Protein AF-A0A9E2DVQ2-F1 (afdb_monomer)

Solvent-accessible surface area (backbone atoms only — not comparable to full-atom values): 18341 Å² total; per-residue (Å²): 134,87,77,65,56,58,69,63,41,25,52,78,64,67,59,40,73,62,47,43,55,9,51,51,50,32,57,78,71,63,47,78,91,71,43,55,50,66,50,52,40,54,45,51,67,72,55,57,70,86,49,70,68,60,44,54,56,48,48,56,52,48,54,52,49,52,50,50,53,54,51,51,54,50,49,52,44,56,60,41,24,42,51,74,77,44,92,76,78,81,52,75,92,49,33,56,60,42,47,67,56,64,98,57,59,30,49,42,32,48,32,49,73,70,42,57,40,43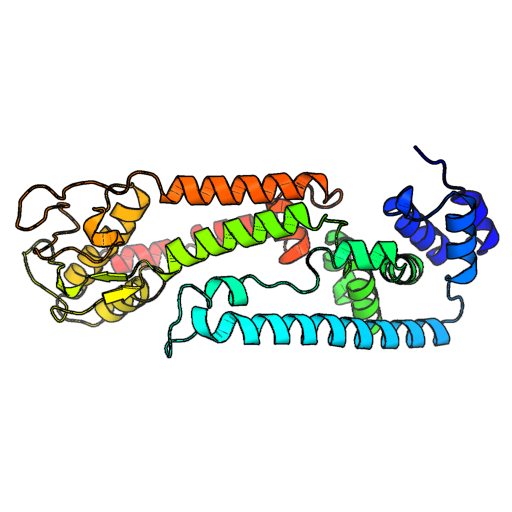,46,34,28,34,67,31,52,63,73,54,58,71,52,44,72,73,49,48,90,76,52,53,71,64,56,51,49,33,32,49,58,31,53,68,50,74,50,65,48,56,39,71,60,44,52,51,40,52,53,56,50,48,56,50,47,46,62,50,70,61,28,36,35,46,47,20,30,32,21,27,99,86,68,51,66,86,48,58,69,89,38,64,33,39,56,86,54,46,46,61,52,51,38,59,61,19,76,84,40,92,72,14,65,54,55,29,51,30,55,50,26,52,55,49,26,54,72,75,13,64,31,30,40,43,44,54,72,49,65,64,84,54,47,32,26,48,79,84,50,19,34,72,84,42,75,50,69,62,53,57,39,60,53,64,56,52,50,52,49,52,53,50,51,45,42,55,64,50,27,84,47,26,85,95,35,56,38,62,64,44,34,49,22,50,66,70,64,64,43,56,62,70,58,54,51,51,53,49,51,52,64,73,65,36,70,64,54,60,57,52,51,60,60,73,76,109

Radius of gyration: 27.2 Å; Cα contacts (8 Å, |Δi|>4): 362; chains: 1; bounding box: 67×36×73 Å

Secondary structure (DSSP, 8-state):
-----HHHHHHHTT--HHHHHHHHHHHHH--GGG--HHHHHHHHHHH---SHHHHHHHHHHHHHHHHHHHHHHHHHHHHHTHHHHSSS---HHHHHHHHT--S-TTHHHHHHHTTHHHHHHHHS----HHHHHHHGGG--HHHHHHHHHHHTT-----HHHHHHHHHHHHHHHHHHHS-EE-GGGBB-TTS-B-S-TT--EETTTHHHHHHHHGGGSTTHHHHHHHHHHHHHHHHHT-SBHHHHTT---S-EETTTTEETTB---SB-TTHHHHHHHHHHHHHHHHHTT-SSS-SHHHIIIIIII-S-HHHHHHHHHHHHH-THHHHHHHHHT-

pLDDT: mean 94.38, std 4.54, range [49.72, 98.62]

Mean predicted aligned error: 5.12 Å

Structure (mmCIF, N/CA/C/O backbone):
data_AF-A0A9E2DVQ2-F1
#
_entry.id   AF-A0A9E2DVQ2-F1
#
loop_
_atom_site.group_PDB
_atom_site.id
_atom_site.type_symbol
_atom_site.label_atom_id
_atom_site.label_alt_id
_atom_site.label_comp_id
_atom_site.label_asym_id
_atom_site.label_entity_id
_atom_site.label_seq_id
_atom_site.pdbx_PDB_ins_code
_atom_site.Cartn_x
_atom_site.Cartn_y
_atom_site.Cartn_z
_atom_site.occupancy
_atom_site.B_iso_or_equiv
_atom_site.auth_seq_id
_atom_site.auth_comp_id
_atom_site.auth_asym_id
_atom_site.auth_atom_id
_atom_site.pdbx_PDB_model_num
ATOM 1 N N . MET A 1 1 ? 16.776 19.947 -17.010 1.00 62.31 1 MET A N 1
ATOM 2 C CA . MET A 1 1 ? 16.248 18.820 -17.807 1.00 62.31 1 MET A CA 1
ATOM 3 C C . MET A 1 1 ? 17.368 18.303 -18.678 1.00 62.31 1 MET A C 1
ATOM 5 O O . MET A 1 1 ? 17.801 19.003 -19.585 1.00 62.31 1 MET A O 1
ATOM 9 N N . MET A 1 2 ? 17.872 17.121 -18.347 1.00 81.00 2 MET A N 1
ATOM 10 C CA . MET A 1 2 ? 18.828 16.398 -19.174 1.00 81.00 2 MET A CA 1
ATOM 11 C C . MET A 1 2 ? 18.129 15.905 -20.446 1.00 81.00 2 MET A C 1
ATOM 13 O O . MET A 1 2 ? 17.118 15.212 -20.367 1.00 81.00 2 MET A O 1
ATOM 17 N N . THR A 1 3 ? 18.659 16.257 -21.615 1.00 91.50 3 THR A N 1
ATOM 18 C CA . THR A 1 3 ? 18.157 15.741 -22.894 1.00 91.50 3 THR A CA 1
ATOM 19 C C . THR A 1 3 ? 18.792 14.379 -23.165 1.00 91.50 3 THR A C 1
ATOM 21 O O . THR A 1 3 ? 19.998 14.283 -23.412 1.00 91.50 3 THR A O 1
ATOM 24 N N . LEU A 1 4 ? 17.992 13.315 -23.096 1.00 96.81 4 LEU A N 1
ATOM 25 C CA . LEU A 1 4 ? 18.440 11.946 -23.362 1.00 96.81 4 LEU A CA 1
ATOM 26 C C . LEU A 1 4 ? 18.415 11.634 -24.873 1.00 96.81 4 LEU A C 1
ATOM 28 O O . LEU A 1 4 ? 17.476 12.044 -25.559 1.00 96.81 4 LEU A O 1
ATOM 32 N N . PRO A 1 5 ? 19.399 10.887 -25.411 1.00 97.31 5 PRO A N 1
ATOM 33 C CA . PRO A 1 5 ? 19.501 10.552 -26.833 1.00 97.31 5 PRO A CA 1
ATOM 34 C C . PRO A 1 5 ? 18.590 9.363 -27.191 1.00 97.31 5 PRO A C 1
ATOM 36 O O . PRO A 1 5 ? 19.055 8.326 -27.660 1.00 97.31 5 PRO A O 1
ATOM 39 N N . ILE A 1 6 ? 17.285 9.489 -26.927 1.00 97.94 6 ILE A N 1
ATOM 40 C CA . ILE A 1 6 ? 16.300 8.396 -27.033 1.00 97.94 6 ILE A CA 1
ATOM 41 C C . ILE A 1 6 ? 16.257 7.822 -28.457 1.00 97.94 6 ILE A C 1
ATOM 43 O O . ILE A 1 6 ? 16.530 6.638 -28.644 1.00 97.94 6 ILE A O 1
ATOM 47 N N . GLU A 1 7 ? 16.000 8.664 -29.460 1.00 97.69 7 GLU A N 1
ATOM 48 C CA . GLU A 1 7 ? 15.867 8.231 -30.862 1.00 97.69 7 GLU A CA 1
ATOM 49 C C . GLU A 1 7 ? 17.170 7.643 -31.425 1.00 97.69 7 GLU A C 1
ATOM 51 O O . GLU A 1 7 ? 17.160 6.636 -32.134 1.00 97.69 7 GLU A O 1
ATOM 56 N N . GLU A 1 8 ? 18.318 8.230 -31.072 1.00 97.50 8 GLU A N 1
ATOM 57 C CA . GLU A 1 8 ? 19.629 7.710 -31.478 1.00 97.50 8 GLU A CA 1
ATOM 58 C C . GLU A 1 8 ? 19.893 6.329 -30.859 1.00 97.50 8 GLU A C 1
ATOM 60 O O . GLU A 1 8 ? 20.344 5.410 -31.547 1.00 97.50 8 GLU A O 1
ATOM 65 N N . THR A 1 9 ? 19.543 6.159 -29.581 1.00 98.00 9 THR A N 1
ATOM 66 C CA . THR A 1 9 ? 19.689 4.889 -28.862 1.00 98.00 9 THR A CA 1
ATOM 67 C C . THR A 1 9 ? 18.798 3.804 -29.476 1.00 98.00 9 THR A C 1
ATOM 69 O O . THR A 1 9 ? 19.267 2.692 -29.721 1.00 98.00 9 THR A O 1
ATOM 72 N N . ILE A 1 10 ? 17.535 4.121 -29.786 1.00 98.06 10 ILE A N 1
ATOM 73 C CA . ILE A 1 10 ? 16.591 3.196 -30.440 1.00 98.06 10 ILE A CA 1
ATOM 74 C C . ILE A 1 10 ? 17.112 2.778 -31.820 1.00 98.06 10 ILE A C 1
ATOM 76 O O . ILE A 1 10 ? 17.097 1.589 -32.156 1.00 98.06 10 ILE A O 1
ATOM 80 N N . SER A 1 11 ? 17.637 3.733 -32.592 1.00 97.38 11 SER A N 1
ATOM 81 C CA . SER A 1 11 ? 18.247 3.473 -33.898 1.00 97.38 11 SER A CA 1
ATOM 82 C C . SER A 1 11 ? 19.419 2.490 -33.797 1.00 97.38 11 SER A C 1
ATOM 84 O O . SER A 1 11 ? 19.448 1.484 -34.510 1.00 97.38 11 SER A O 1
ATOM 86 N N . LYS A 1 12 ? 20.332 2.697 -32.836 1.00 96.88 12 LYS A N 1
ATOM 87 C CA . LYS A 1 12 ? 21.478 1.801 -32.575 1.00 96.88 12 LYS A CA 1
ATOM 88 C C . LYS A 1 12 ? 21.069 0.395 -32.125 1.00 96.88 12 LYS A C 1
ATOM 90 O O . LYS A 1 12 ? 21.806 -0.555 -32.377 1.00 96.88 12 LYS A O 1
ATOM 95 N N . LEU A 1 13 ? 19.899 0.248 -31.505 1.00 96.25 13 LEU A N 1
ATOM 96 C CA . LEU A 1 13 ? 19.314 -1.042 -31.118 1.00 96.25 13 LEU A CA 1
ATOM 97 C C . LEU A 1 13 ? 18.512 -1.724 -32.243 1.00 96.25 13 LEU A C 1
ATOM 99 O O . LEU A 1 13 ? 17.897 -2.767 -32.022 1.00 96.25 13 LEU A O 1
ATOM 103 N N . GLY A 1 14 ? 18.508 -1.159 -33.455 1.00 93.62 14 GLY A N 1
ATOM 104 C CA . GLY A 1 14 ? 17.833 -1.735 -34.619 1.00 93.62 14 GLY A CA 1
ATOM 105 C C . GLY A 1 14 ? 16.351 -1.374 -34.746 1.00 93.62 14 GLY A C 1
ATOM 106 O O . GLY A 1 14 ? 15.667 -1.956 -35.582 1.00 93.62 14 GLY A O 1
ATOM 107 N N . SER A 1 15 ? 15.849 -0.415 -33.955 1.00 92.50 15 SER A N 1
ATOM 108 C CA . SER A 1 15 ? 14.486 0.143 -34.063 1.00 92.50 15 SER A CA 1
ATOM 109 C C . SER A 1 15 ? 13.343 -0.880 -33.995 1.00 92.50 15 SER A C 1
ATOM 111 O O . SER A 1 15 ? 12.273 -0.668 -34.564 1.00 92.50 15 SER A O 1
ATOM 113 N N . CYS A 1 16 ? 13.537 -2.009 -33.306 1.00 93.19 16 CYS A N 1
ATOM 114 C CA . CYS A 1 16 ? 12.447 -2.960 -33.109 1.00 93.19 16 CYS A CA 1
ATOM 115 C C . CYS A 1 16 ? 11.439 -2.425 -32.067 1.00 93.19 16 CYS A C 1
ATOM 117 O O . CYS A 1 16 ? 11.821 -1.642 -31.184 1.00 93.19 16 CYS A O 1
ATOM 119 N N . PRO A 1 17 ? 10.160 -2.849 -32.112 1.00 95.00 17 PRO A N 1
ATOM 120 C CA . PRO A 1 17 ? 9.142 -2.359 -31.180 1.00 95.00 17 PRO A CA 1
ATOM 121 C C . PRO A 1 17 ? 9.523 -2.529 -29.703 1.00 95.00 17 PRO A C 1
ATOM 123 O O . PRO A 1 17 ? 9.300 -1.623 -28.906 1.00 95.00 17 PRO A O 1
ATOM 126 N N . ARG A 1 18 ? 10.174 -3.645 -29.342 1.00 94.44 18 ARG A N 1
ATOM 127 C CA . ARG A 1 18 ? 10.614 -3.915 -27.962 1.00 94.44 18 ARG A CA 1
ATOM 128 C C . ARG A 1 18 ? 11.738 -2.987 -27.504 1.00 94.44 18 ARG A C 1
ATOM 130 O O . ARG A 1 18 ? 11.697 -2.496 -26.382 1.00 94.44 18 ARG A O 1
ATOM 137 N N . ALA A 1 19 ? 12.723 -2.722 -28.364 1.00 95.88 19 ALA A N 1
ATOM 138 C CA . ALA A 1 19 ? 13.777 -1.757 -28.056 1.00 95.88 19 ALA A CA 1
ATOM 139 C C . ALA A 1 19 ? 13.189 -0.352 -27.882 1.00 95.88 19 ALA A C 1
ATOM 141 O O . ALA A 1 19 ? 13.530 0.346 -26.935 1.00 95.88 19 ALA A O 1
ATOM 142 N N . THR A 1 20 ? 12.254 0.025 -28.755 1.00 97.38 20 THR A N 1
ATOM 143 C CA . THR A 1 20 ? 11.562 1.320 -28.706 1.00 97.38 20 THR A CA 1
ATOM 144 C C . THR A 1 20 ? 10.855 1.509 -27.364 1.00 97.38 20 THR A C 1
ATOM 146 O O . THR A 1 20 ? 11.157 2.443 -26.623 1.00 97.38 20 THR A O 1
ATOM 149 N N . THR A 1 21 ? 9.958 0.589 -26.998 1.00 96.44 21 THR A N 1
ATOM 150 C CA . THR A 1 21 ? 9.197 0.696 -25.746 1.00 96.44 21 THR A CA 1
ATOM 151 C C . THR A 1 21 ? 10.093 0.581 -24.512 1.00 96.44 21 THR A C 1
ATOM 153 O O . THR A 1 21 ? 9.919 1.346 -23.564 1.00 96.44 21 THR A O 1
ATOM 156 N N . GLY A 1 22 ? 11.095 -0.303 -24.535 1.00 97.75 22 GLY A N 1
ATOM 157 C CA . GLY A 1 22 ? 12.070 -0.459 -23.456 1.00 97.75 22 GLY A CA 1
ATOM 158 C C . GLY A 1 22 ? 12.889 0.803 -23.193 1.00 97.75 22 GLY A C 1
ATOM 159 O O . GLY A 1 22 ? 12.978 1.247 -22.048 1.00 97.75 22 GLY A O 1
ATOM 160 N N . VAL A 1 23 ? 13.439 1.431 -24.238 1.00 98.56 23 VAL A N 1
ATOM 161 C CA . VAL A 1 23 ? 14.230 2.667 -24.101 1.00 98.56 23 VAL A CA 1
ATOM 162 C C . VAL A 1 23 ? 13.373 3.809 -23.554 1.00 98.56 23 VAL A C 1
ATOM 164 O O . VAL A 1 23 ? 13.833 4.527 -22.667 1.00 98.56 23 VAL A O 1
ATOM 167 N N . HIS A 1 24 ? 12.119 3.952 -23.998 1.00 97.75 24 HIS A N 1
ATOM 168 C CA . HIS A 1 24 ? 11.207 4.948 -23.425 1.00 97.75 24 HIS A CA 1
ATOM 169 C C . HIS A 1 24 ? 10.913 4.688 -21.941 1.00 97.75 24 HIS A C 1
ATOM 171 O O . HIS A 1 24 ? 10.944 5.625 -21.145 1.00 97.75 24 HIS A O 1
ATOM 177 N N . ARG A 1 25 ? 10.696 3.430 -21.530 1.00 96.50 25 ARG A N 1
ATOM 178 C CA . ARG A 1 25 ? 10.493 3.087 -20.110 1.00 96.50 25 ARG A CA 1
ATOM 179 C C . ARG A 1 25 ? 11.708 3.432 -19.251 1.00 96.50 25 ARG A C 1
ATOM 181 O O . ARG A 1 25 ? 11.537 3.958 -18.152 1.00 96.50 25 ARG A O 1
ATOM 188 N N . VAL A 1 26 ? 12.920 3.169 -19.745 1.00 97.94 26 VAL A N 1
ATOM 189 C CA . VAL A 1 26 ? 14.159 3.574 -19.060 1.00 97.94 26 VAL A CA 1
ATOM 190 C C . VAL A 1 26 ? 14.237 5.097 -18.977 1.00 97.94 26 VAL A C 1
ATOM 192 O O . VAL A 1 26 ? 14.440 5.625 -17.888 1.00 97.94 26 VAL A O 1
ATOM 195 N N . ALA A 1 27 ? 14.022 5.803 -20.091 1.00 97.00 27 ALA A N 1
ATOM 196 C CA . ALA A 1 27 ? 14.105 7.262 -20.150 1.00 97.00 27 ALA A CA 1
ATOM 197 C C . ALA A 1 27 ? 13.137 7.944 -19.175 1.00 97.00 27 ALA A C 1
ATOM 199 O O . ALA A 1 27 ? 13.532 8.877 -18.484 1.00 97.00 27 ALA A O 1
ATOM 200 N N . ASN A 1 28 ? 11.910 7.430 -19.055 1.00 94.00 28 ASN A N 1
ATOM 201 C CA . ASN A 1 28 ? 10.894 7.963 -18.144 1.00 94.00 28 ASN A CA 1
ATOM 202 C C . ASN A 1 28 ? 11.300 7.893 -16.663 1.00 94.00 28 ASN A C 1
ATOM 204 O O . ASN A 1 28 ? 10.768 8.646 -15.856 1.00 94.00 28 ASN A O 1
ATOM 208 N N . ARG A 1 29 ? 12.209 6.986 -16.281 1.00 94.00 29 ARG A N 1
ATOM 209 C CA . ARG A 1 29 ? 12.638 6.794 -14.882 1.00 94.00 29 ARG A CA 1
ATOM 210 C C . ARG A 1 29 ? 14.086 7.213 -14.618 1.00 94.00 29 ARG A C 1
ATOM 212 O O . ARG A 1 29 ? 14.547 7.113 -13.479 1.00 94.00 29 ARG A O 1
ATOM 219 N N . TRP A 1 30 ? 14.799 7.660 -15.650 1.00 96.50 30 TRP A N 1
ATOM 220 C CA . TRP A 1 30 ? 16.208 8.024 -15.569 1.00 96.50 30 TRP A CA 1
ATOM 221 C C . TRP A 1 30 ? 16.380 9.426 -14.981 1.00 96.50 30 TRP A C 1
ATOM 223 O O . TRP A 1 30 ? 15.842 10.402 -15.500 1.00 96.50 30 TRP A O 1
ATOM 233 N N . GLN A 1 31 ? 17.151 9.534 -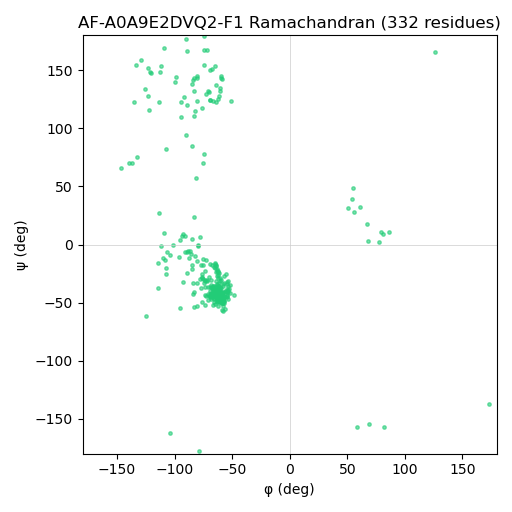13.903 1.00 94.69 31 GLN A N 1
ATOM 234 C CA . GLN A 1 31 ? 17.454 10.795 -13.227 1.00 94.69 31 GLN A CA 1
ATOM 235 C C . GLN A 1 31 ? 18.916 11.201 -13.443 1.00 94.69 31 GLN A C 1
ATOM 237 O O . GLN A 1 31 ? 19.741 10.420 -13.904 1.00 94.69 31 GLN A O 1
ATOM 242 N N . GLU A 1 32 ? 19.284 12.427 -13.075 1.00 93.69 32 GLU A N 1
ATOM 243 C CA . GLU A 1 32 ? 20.679 12.890 -13.175 1.00 93.69 32 GLU A CA 1
ATOM 244 C C . GLU A 1 32 ? 21.641 12.041 -12.321 1.00 93.69 32 GLU A C 1
ATOM 246 O O . GLU A 1 32 ? 22.785 11.811 -12.712 1.00 93.69 32 GLU A O 1
ATOM 251 N N . SER A 1 33 ? 21.158 11.497 -11.197 1.00 93.44 33 SER A N 1
ATOM 252 C CA . SER A 1 33 ? 21.902 10.572 -10.329 1.00 93.44 33 SER A CA 1
ATOM 253 C C . SER A 1 33 ? 22.236 9.236 -11.003 1.00 93.44 33 SER A C 1
ATOM 255 O O . SER A 1 33 ? 23.126 8.521 -10.544 1.00 93.44 33 SER A O 1
ATOM 257 N N . ASP A 1 34 ? 21.558 8.902 -12.103 1.00 96.62 34 ASP A N 1
ATOM 258 C CA . ASP A 1 34 ? 21.765 7.659 -12.832 1.00 96.62 34 ASP A CA 1
ATOM 259 C C . ASP A 1 34 ? 22.906 7.720 -13.845 1.00 96.62 34 ASP A C 1
ATOM 261 O O . ASP A 1 34 ? 23.400 6.666 -14.261 1.00 96.62 34 ASP A O 1
ATOM 265 N N . GLY A 1 35 ? 23.329 8.924 -14.218 1.00 96.69 35 GLY A N 1
ATOM 266 C CA . GLY A 1 35 ? 24.357 9.178 -15.215 1.00 96.69 35 GLY A CA 1
ATOM 267 C C . GLY A 1 35 ? 23.878 10.122 -16.312 1.00 96.69 35 GLY A C 1
ATOM 268 O O . GLY A 1 35 ? 22.686 10.382 -16.468 1.00 96.69 35 GLY A O 1
ATOM 269 N N . ASP A 1 36 ? 24.835 10.626 -17.084 1.00 97.12 36 ASP A N 1
ATOM 270 C CA . ASP A 1 36 ? 24.577 11.542 -18.191 1.00 97.12 36 ASP A CA 1
ATOM 271 C C . ASP A 1 36 ? 23.963 10.846 -19.426 1.00 97.12 36 ASP A C 1
ATOM 273 O O . ASP A 1 36 ? 23.774 9.627 -19.479 1.00 97.12 36 ASP A O 1
ATOM 277 N N . SER A 1 37 ? 23.691 11.632 -20.470 1.00 97.12 37 SER A N 1
ATOM 278 C CA . SER A 1 37 ? 23.178 11.164 -21.763 1.00 97.12 37 SER A CA 1
ATOM 279 C C . SER A 1 37 ? 24.005 10.025 -22.381 1.00 97.12 37 SER A C 1
ATOM 281 O O . SER A 1 37 ? 23.446 9.127 -23.013 1.00 97.12 37 SER A O 1
ATOM 283 N N . LYS A 1 38 ? 25.332 10.022 -22.188 1.00 97.25 38 LYS A N 1
ATOM 284 C CA . LYS A 1 38 ? 26.225 8.982 -22.718 1.00 97.25 38 LYS A CA 1
ATOM 285 C C . LYS A 1 38 ? 26.142 7.703 -21.886 1.00 97.25 38 LYS A C 1
ATOM 287 O O . LYS A 1 38 ? 26.206 6.607 -22.450 1.00 97.25 38 LYS A O 1
ATOM 292 N N . ALA A 1 39 ? 26.002 7.829 -20.568 1.00 98.19 39 ALA A N 1
ATOM 293 C CA . ALA A 1 39 ? 25.769 6.711 -19.666 1.00 98.19 39 ALA A CA 1
ATOM 294 C C . ALA A 1 39 ? 24.426 6.030 -19.961 1.00 98.19 39 ALA A C 1
ATOM 296 O O . ALA A 1 39 ? 24.396 4.804 -20.059 1.00 98.19 39 ALA A O 1
ATOM 297 N N . PHE A 1 40 ? 23.361 6.809 -20.189 1.00 98.62 40 PHE A N 1
ATOM 298 C CA . PHE A 1 40 ? 22.050 6.305 -20.609 1.00 98.62 40 PHE A CA 1
ATOM 299 C C . PHE A 1 40 ? 22.141 5.469 -21.894 1.00 98.62 40 PHE A C 1
ATOM 301 O O . PHE A 1 40 ? 21.757 4.299 -21.903 1.00 98.62 40 PHE A O 1
ATOM 308 N N . GLU A 1 41 ? 22.707 6.032 -22.968 1.00 98.50 41 GLU A N 1
ATOM 309 C CA . GLU A 1 41 ? 22.839 5.321 -24.247 1.00 98.50 41 GLU A CA 1
ATOM 310 C C . GLU A 1 41 ? 23.676 4.045 -24.087 1.00 98.50 41 GLU A C 1
ATOM 312 O O . GLU A 1 41 ? 23.275 2.957 -24.508 1.00 98.50 41 GLU A O 1
ATOM 317 N N . SER A 1 42 ? 24.834 4.169 -23.432 1.00 98.44 42 SER A N 1
ATOM 318 C CA . SER A 1 42 ? 25.744 3.044 -23.205 1.00 98.44 42 SER A CA 1
ATOM 319 C C . SER A 1 42 ? 25.080 1.928 -22.403 1.00 98.44 42 SER A C 1
ATOM 321 O O . SER A 1 42 ? 25.344 0.754 -22.660 1.00 98.44 42 SER A O 1
ATOM 323 N N . PHE A 1 43 ? 24.244 2.281 -21.426 1.00 98.62 43 PHE A N 1
ATOM 324 C CA . PHE A 1 43 ? 23.496 1.323 -20.627 1.00 98.62 43 PHE A CA 1
ATOM 325 C C . PHE A 1 43 ? 22.489 0.559 -21.489 1.00 98.62 43 PHE A C 1
ATOM 327 O O . PHE A 1 43 ? 22.514 -0.673 -21.485 1.00 98.62 43 PHE A O 1
ATOM 334 N N . CYS A 1 44 ? 21.660 1.268 -22.260 1.00 98.62 44 CYS A N 1
ATOM 335 C CA . CYS A 1 44 ? 20.642 0.663 -23.117 1.00 98.62 44 CYS A CA 1
ATOM 336 C C . CYS A 1 44 ? 21.259 -0.281 -24.157 1.00 98.62 44 CYS A C 1
ATOM 338 O O . CYS A 1 44 ? 20.813 -1.417 -24.293 1.00 98.62 44 CYS A O 1
ATOM 340 N N . ILE A 1 45 ? 22.336 0.140 -24.829 1.00 98.31 45 ILE A N 1
ATOM 341 C CA . ILE A 1 45 ? 23.024 -0.688 -25.834 1.00 98.31 45 ILE A CA 1
ATOM 342 C C . ILE A 1 45 ? 23.606 -1.963 -25.216 1.00 98.31 45 ILE A C 1
ATOM 344 O O . ILE A 1 45 ? 23.511 -3.034 -25.808 1.00 98.31 45 ILE A O 1
ATOM 348 N N . LYS A 1 46 ? 24.213 -1.866 -24.028 1.00 98.00 46 LYS A N 1
ATOM 349 C CA . LYS A 1 46 ? 24.842 -3.020 -23.366 1.00 98.00 46 LYS A CA 1
ATOM 350 C C . LYS A 1 46 ? 23.841 -3.976 -22.726 1.00 98.00 46 LYS A C 1
ATOM 352 O O . LYS A 1 46 ? 24.154 -5.152 -22.582 1.00 98.00 46 LYS A O 1
ATOM 357 N N . SER A 1 47 ? 22.691 -3.462 -22.298 1.00 98.19 47 SER A N 1
ATOM 358 C CA . SER A 1 47 ? 21.753 -4.198 -21.443 1.00 98.19 47 SER A CA 1
ATOM 359 C C . SER A 1 47 ? 20.529 -4.722 -22.189 1.00 98.19 47 SER A C 1
ATOM 361 O O . SER A 1 47 ? 19.751 -5.477 -21.607 1.00 98.19 47 SER A O 1
ATOM 363 N N . PHE A 1 48 ? 20.328 -4.332 -23.451 1.00 98.25 48 PHE A N 1
ATOM 364 C CA . PHE A 1 48 ? 19.238 -4.853 -24.268 1.00 98.25 48 PHE A CA 1
ATOM 365 C C . PHE A 1 48 ? 19.558 -6.273 -24.749 1.00 98.25 48 PHE A C 1
ATOM 367 O O . PHE A 1 48 ? 20.509 -6.502 -25.496 1.00 98.25 48 PHE A O 1
ATOM 374 N N . VAL A 1 49 ? 18.743 -7.235 -24.329 1.00 97.25 49 VAL A N 1
ATOM 375 C CA . VAL A 1 49 ? 18.880 -8.650 -24.674 1.00 97.25 49 VAL A CA 1
ATOM 376 C C . VAL A 1 49 ? 18.108 -8.926 -25.953 1.00 97.25 49 VAL A C 1
ATOM 378 O O . VAL A 1 49 ? 16.899 -8.726 -25.979 1.00 97.25 49 VAL A O 1
ATOM 381 N N . THR A 1 50 ? 18.766 -9.394 -27.014 1.00 93.88 50 THR A N 1
ATOM 382 C CA . THR A 1 50 ? 18.142 -9.578 -28.338 1.00 93.88 50 THR A CA 1
ATOM 383 C C . THR A 1 50 ? 17.568 -10.974 -28.574 1.00 93.88 50 THR A C 1
ATOM 385 O O . THR A 1 50 ? 16.568 -11.077 -29.281 1.00 93.88 50 THR A O 1
ATOM 388 N N . SER A 1 51 ? 18.162 -12.024 -27.997 1.00 95.19 51 SER A N 1
ATOM 389 C CA . SER A 1 51 ? 17.725 -13.412 -28.192 1.00 95.19 51 SER A CA 1
ATOM 390 C C . SER A 1 51 ? 16.566 -13.777 -27.254 1.00 95.19 51 SER A C 1
ATOM 392 O O . SER A 1 51 ? 16.523 -13.342 -26.101 1.00 95.19 51 SER A O 1
ATOM 394 N N . ASP A 1 52 ? 15.621 -14.587 -27.738 1.00 93.25 52 ASP A N 1
ATOM 395 C CA . ASP A 1 52 ? 14.517 -15.091 -26.908 1.00 93.25 52 ASP A CA 1
ATOM 396 C C . ASP A 1 52 ? 15.029 -16.027 -25.800 1.00 93.25 52 ASP A C 1
ATOM 398 O O . ASP A 1 52 ? 14.537 -15.983 -24.675 1.00 93.25 52 ASP A O 1
ATOM 402 N N . GLU A 1 53 ? 16.072 -16.814 -26.089 1.00 96.88 53 GLU A N 1
ATOM 403 C CA . GLU A 1 53 ? 16.716 -17.706 -25.117 1.00 96.88 53 GLU A CA 1
ATOM 404 C C . GLU A 1 53 ? 17.336 -16.924 -23.950 1.00 96.88 53 GLU A C 1
ATOM 406 O O . GLU A 1 53 ? 17.078 -17.234 -22.786 1.00 96.88 53 GLU A O 1
ATOM 411 N N . ASP A 1 54 ? 18.112 -15.871 -24.227 1.00 97.56 54 ASP A N 1
ATOM 412 C CA . ASP A 1 54 ? 18.692 -15.055 -23.159 1.00 97.56 54 ASP A CA 1
ATOM 413 C C . ASP A 1 54 ? 17.631 -14.237 -22.428 1.00 97.56 54 ASP A C 1
ATOM 415 O O . ASP A 1 54 ? 17.803 -13.963 -21.240 1.00 97.56 54 ASP A O 1
ATOM 419 N N . ARG A 1 55 ? 16.521 -13.872 -23.086 1.00 95.94 55 ARG A N 1
ATOM 420 C CA . ARG A 1 55 ? 15.407 -13.192 -22.414 1.00 95.94 55 ARG A CA 1
ATOM 421 C C . ARG A 1 55 ? 14.726 -14.113 -21.402 1.00 95.94 55 ARG A C 1
ATOM 423 O O . ARG A 1 55 ? 14.519 -13.688 -20.269 1.00 95.94 55 ARG A O 1
ATOM 430 N N . ALA A 1 56 ? 14.476 -15.374 -21.753 1.00 96.75 56 ALA A N 1
ATOM 431 C CA . ALA A 1 56 ? 13.959 -16.366 -20.808 1.00 96.75 56 ALA A CA 1
ATOM 432 C C . ALA A 1 56 ? 14.934 -16.596 -19.636 1.00 96.75 56 ALA A C 1
ATOM 434 O O . ALA A 1 56 ? 14.537 -16.604 -18.473 1.00 96.75 56 ALA A O 1
ATOM 435 N N . ARG A 1 57 ? 16.243 -16.682 -19.916 1.00 97.94 57 ARG A N 1
ATOM 436 C CA . ARG A 1 57 ? 17.290 -16.777 -18.878 1.00 97.94 57 ARG A CA 1
ATOM 437 C C . ARG A 1 57 ? 17.374 -15.526 -17.998 1.00 97.94 57 ARG A C 1
ATOM 439 O O . ARG A 1 57 ? 17.786 -15.623 -16.839 1.00 97.94 57 ARG A O 1
ATOM 446 N N . LEU A 1 58 ? 17.074 -14.350 -18.545 1.00 98.19 58 LEU A N 1
ATOM 447 C CA . LEU A 1 58 ? 17.000 -13.104 -17.788 1.00 98.19 58 LEU A CA 1
ATOM 448 C C . LEU A 1 58 ? 15.784 -13.127 -16.860 1.00 98.19 58 LEU A C 1
ATOM 450 O O . LEU A 1 58 ? 15.929 -12.781 -15.692 1.00 98.19 58 LEU A O 1
ATOM 454 N N . LEU A 1 59 ? 14.626 -13.567 -17.356 1.00 98.00 59 LEU A N 1
ATOM 455 C CA . LEU A 1 59 ? 13.391 -13.663 -16.578 1.00 98.00 59 LEU A CA 1
ATOM 456 C C . LEU A 1 59 ? 13.570 -14.572 -15.356 1.00 98.00 59 LEU A C 1
ATOM 458 O O . LEU A 1 59 ? 13.355 -14.113 -14.239 1.00 98.00 59 LEU A O 1
ATOM 462 N N . ASP A 1 60 ? 14.120 -15.773 -15.549 1.00 97.94 60 ASP A N 1
ATOM 463 C CA . ASP A 1 60 ? 14.431 -16.729 -14.471 1.00 97.94 60 ASP A CA 1
ATOM 464 C C . ASP A 1 60 ? 15.326 -16.126 -13.365 1.00 97.94 60 ASP A C 1
ATOM 466 O O . ASP A 1 60 ? 15.094 -16.312 -12.164 1.00 97.94 60 ASP A O 1
ATOM 470 N N . ARG A 1 61 ? 16.324 -15.313 -13.750 1.00 98.12 61 ARG A N 1
ATOM 471 C CA . ARG A 1 61 ? 17.176 -14.586 -12.790 1.00 98.12 61 ARG A CA 1
ATOM 472 C C . ARG A 1 61 ? 16.387 -13.562 -11.987 1.00 98.12 61 ARG A C 1
ATOM 474 O O . ARG A 1 61 ? 16.643 -13.421 -10.794 1.00 98.12 61 ARG A O 1
ATOM 481 N N . TYR A 1 62 ? 15.474 -12.835 -12.627 1.00 98.31 62 TYR A N 1
ATOM 482 C CA . TYR A 1 62 ? 14.647 -11.842 -11.947 1.00 98.31 62 TYR A CA 1
ATOM 483 C C . TYR A 1 62 ? 13.619 -12.485 -11.028 1.00 98.31 62 TYR A C 1
ATOM 485 O O . TYR A 1 62 ? 13.474 -12.020 -9.902 1.00 98.31 62 TYR A O 1
ATOM 493 N N . GLU A 1 63 ? 12.957 -13.557 -11.456 1.00 97.25 63 GLU A N 1
ATOM 494 C CA . GLU A 1 63 ? 12.028 -14.302 -10.604 1.00 97.25 63 GLU A CA 1
ATOM 495 C C . GLU A 1 63 ? 12.736 -14.807 -9.343 1.00 97.25 63 GLU A C 1
ATOM 497 O O . GLU A 1 63 ? 12.290 -14.537 -8.226 1.00 97.25 63 GLU A O 1
ATOM 502 N N . SER A 1 64 ? 13.901 -15.438 -9.515 1.00 97.56 64 SER A N 1
ATOM 503 C CA . SER A 1 64 ? 14.718 -15.919 -8.398 1.00 97.56 64 SER A CA 1
ATOM 504 C C . SER A 1 64 ? 15.175 -14.776 -7.484 1.00 97.56 64 SER A C 1
ATOM 506 O O . SER A 1 64 ? 14.993 -14.838 -6.269 1.00 97.56 64 SER A O 1
ATOM 508 N N . ALA A 1 65 ? 15.740 -13.704 -8.050 1.00 97.12 65 ALA A N 1
ATOM 509 C CA . ALA A 1 65 ? 16.266 -12.588 -7.269 1.00 97.12 65 ALA A CA 1
ATOM 510 C C . ALA A 1 65 ? 15.163 -11.834 -6.514 1.00 97.12 65 ALA A C 1
ATOM 512 O O . ALA A 1 65 ? 15.327 -11.547 -5.329 1.00 97.12 65 ALA A O 1
ATOM 513 N N . MET A 1 66 ? 14.041 -11.524 -7.169 1.00 96.19 66 MET A N 1
ATOM 514 C CA . MET A 1 66 ? 12.929 -10.810 -6.534 1.00 96.19 66 MET A CA 1
ATOM 515 C C . MET A 1 66 ? 12.256 -11.677 -5.467 1.00 96.19 66 MET A C 1
ATOM 517 O O . MET A 1 66 ? 11.931 -11.168 -4.394 1.00 96.19 66 MET A O 1
ATOM 521 N N . GLY A 1 67 ? 12.130 -12.986 -5.713 1.00 96.56 67 GLY A N 1
ATOM 522 C CA . GLY A 1 67 ? 11.663 -13.948 -4.718 1.00 96.56 67 GLY A CA 1
ATOM 523 C C . GLY A 1 67 ? 12.551 -13.975 -3.471 1.00 96.56 67 GLY A C 1
ATOM 524 O O . GLY A 1 67 ? 12.044 -13.866 -2.355 1.00 96.56 67 GLY A O 1
ATOM 525 N N . SER A 1 68 ? 13.876 -14.050 -3.640 1.00 97.62 68 SER A N 1
ATOM 526 C CA . SER A 1 68 ? 14.821 -14.039 -2.516 1.00 97.62 68 SER A CA 1
ATOM 527 C C . SER A 1 68 ? 14.833 -12.710 -1.761 1.00 97.62 68 SER A C 1
ATOM 529 O O . SER A 1 68 ? 14.767 -12.714 -0.534 1.00 97.62 68 SER A O 1
ATOM 531 N N . ILE A 1 69 ? 14.899 -11.573 -2.463 1.00 96.38 69 ILE A N 1
ATOM 532 C CA . ILE A 1 69 ? 14.939 -10.252 -1.820 1.00 96.38 69 ILE A CA 1
ATOM 533 C C . ILE A 1 69 ? 13.654 -10.019 -1.021 1.00 96.38 69 ILE A C 1
ATOM 535 O O . ILE A 1 69 ? 13.722 -9.738 0.174 1.00 96.38 69 ILE A O 1
ATOM 539 N N . GLY A 1 70 ? 12.487 -10.192 -1.649 1.00 95.31 70 GLY A N 1
ATOM 540 C CA . GLY A 1 70 ? 11.203 -9.992 -0.978 1.00 95.31 70 GLY A CA 1
ATOM 541 C C . GLY A 1 70 ? 10.991 -10.967 0.182 1.00 95.31 70 GLY A C 1
ATOM 542 O O . GLY A 1 70 ? 10.602 -10.553 1.274 1.00 95.31 70 GLY A O 1
ATOM 543 N N . GLY A 1 71 ? 11.306 -12.249 -0.025 1.00 97.31 71 GLY A N 1
ATOM 544 C CA . GLY A 1 71 ? 11.154 -13.289 0.992 1.00 97.31 71 GLY A CA 1
ATOM 545 C C . GLY A 1 71 ? 12.010 -13.046 2.236 1.00 97.31 71 GLY A C 1
ATOM 546 O O . GLY A 1 71 ? 11.496 -13.119 3.352 1.00 97.31 71 GLY A O 1
ATOM 547 N N . HIS A 1 72 ? 13.291 -12.704 2.066 1.00 98.00 72 HIS A N 1
ATOM 548 C CA . HIS A 1 72 ? 14.190 -12.472 3.199 1.00 98.00 72 HIS A CA 1
ATOM 549 C C . HIS A 1 72 ? 13.913 -11.155 3.926 1.00 98.00 72 HIS A C 1
ATOM 551 O O . HIS A 1 72 ? 13.977 -11.120 5.153 1.00 98.00 72 HIS A O 1
ATOM 557 N N . LEU A 1 73 ? 13.549 -10.085 3.213 1.00 96.56 73 LEU A N 1
ATOM 558 C CA . LEU A 1 73 ? 13.134 -8.839 3.866 1.00 96.56 73 LEU A CA 1
ATOM 559 C C . LEU A 1 73 ? 11.860 -9.045 4.696 1.00 96.56 73 LEU A C 1
ATOM 561 O O . LEU A 1 73 ? 11.790 -8.598 5.842 1.00 96.56 73 LEU A O 1
ATOM 565 N N . TYR A 1 74 ? 10.888 -9.797 4.167 1.00 95.94 74 TYR A N 1
ATOM 566 C CA . TYR A 1 74 ? 9.695 -10.181 4.920 1.00 95.94 74 TYR A CA 1
ATOM 567 C C . TYR A 1 74 ? 10.036 -11.035 6.150 1.00 95.94 74 TYR A C 1
ATOM 569 O O . TYR A 1 74 ? 9.485 -10.823 7.231 1.00 95.94 74 TYR A O 1
ATOM 577 N N . GLU A 1 75 ? 10.950 -11.997 6.007 1.00 97.50 75 GLU A N 1
ATOM 578 C CA . GLU A 1 75 ? 11.410 -12.843 7.107 1.00 97.50 75 GLU A CA 1
ATOM 579 C C . GLU A 1 75 ? 12.039 -12.026 8.243 1.00 97.50 75 GLU A C 1
ATOM 581 O O . GLU A 1 75 ? 11.672 -12.238 9.402 1.00 97.50 75 GLU A O 1
ATOM 586 N N . ILE A 1 76 ? 12.926 -11.080 7.913 1.00 97.06 76 ILE A N 1
ATOM 587 C CA . ILE A 1 76 ? 13.553 -10.165 8.877 1.00 97.06 76 ILE A CA 1
ATOM 588 C C . ILE A 1 76 ? 12.474 -9.375 9.623 1.00 97.06 76 ILE A C 1
ATOM 590 O O . ILE A 1 76 ? 12.427 -9.425 10.852 1.00 97.06 76 ILE A O 1
ATOM 594 N N . GLY A 1 77 ? 11.563 -8.717 8.896 1.00 95.00 77 GLY A N 1
ATOM 595 C CA . GLY A 1 77 ? 10.498 -7.916 9.506 1.00 95.00 77 GLY A CA 1
ATOM 596 C C . GLY A 1 77 ? 9.590 -8.742 10.421 1.00 95.00 77 GLY A C 1
ATOM 597 O O . GLY A 1 77 ? 9.342 -8.371 11.565 1.00 95.00 77 GLY A O 1
ATOM 598 N N . ARG A 1 78 ? 9.149 -9.921 9.967 1.00 95.44 78 ARG A N 1
ATOM 599 C CA . ARG A 1 78 ? 8.330 -10.840 10.774 1.00 95.44 78 ARG A CA 1
ATOM 600 C C . ARG A 1 78 ? 9.051 -11.305 12.041 1.00 95.44 78 ARG A C 1
ATOM 602 O O . ARG A 1 78 ? 8.402 -11.501 13.065 1.00 95.44 78 ARG A O 1
ATOM 609 N N . HIS A 1 79 ? 10.361 -11.543 11.976 1.00 95.81 79 HIS A N 1
ATOM 610 C CA . HIS A 1 79 ? 11.132 -11.958 13.146 1.00 95.81 79 HIS A CA 1
ATOM 611 C C . HIS A 1 79 ? 11.234 -10.834 14.179 1.00 95.81 79 HIS A C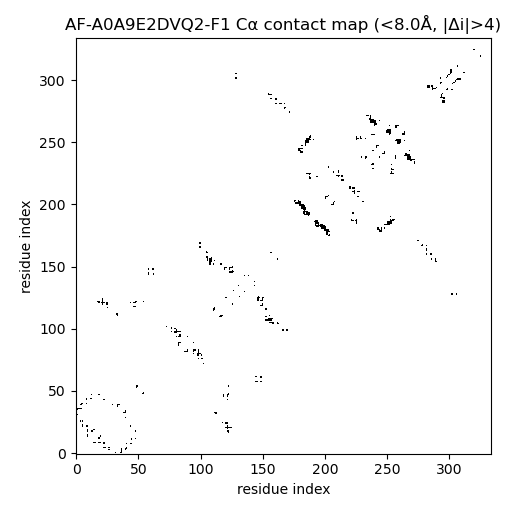 1
ATOM 613 O O . HIS A 1 79 ? 11.013 -11.076 15.362 1.00 95.81 79 HIS A O 1
ATOM 619 N N . LEU A 1 80 ? 11.529 -9.615 13.727 1.00 95.12 80 LEU A N 1
ATOM 620 C CA . LEU A 1 80 ? 11.742 -8.463 14.601 1.00 95.12 80 LEU A CA 1
ATOM 621 C C . LEU A 1 80 ? 10.448 -7.943 15.239 1.00 95.12 80 LEU A C 1
ATOM 623 O O . LEU A 1 80 ? 10.477 -7.509 16.384 1.00 95.12 80 LEU A O 1
ATOM 627 N N . ARG A 1 81 ? 9.301 -8.078 14.562 1.00 92.00 81 ARG A N 1
ATOM 628 C CA . ARG A 1 81 ? 7.980 -7.738 15.125 1.00 92.00 81 ARG A CA 1
ATOM 629 C C . ARG A 1 81 ? 7.387 -8.798 16.049 1.00 92.00 81 ARG A C 1
ATOM 631 O O . ARG A 1 81 ? 6.294 -8.620 16.570 1.00 92.00 81 ARG A O 1
ATOM 638 N N . LYS A 1 82 ? 8.067 -9.926 16.268 1.00 92.94 82 LYS A N 1
ATOM 639 C CA . LYS A 1 82 ? 7.505 -11.046 17.039 1.00 92.94 82 LYS A CA 1
ATOM 640 C C . LYS A 1 82 ? 6.995 -10.619 18.423 1.00 92.94 82 LYS A C 1
ATOM 642 O O . LYS A 1 82 ? 5.977 -11.147 18.857 1.00 92.94 82 LYS A O 1
ATOM 647 N N . TRP A 1 83 ? 7.703 -9.719 19.102 1.00 91.75 83 TRP A N 1
ATOM 648 C CA . TRP A 1 83 ? 7.372 -9.285 20.464 1.00 91.75 83 TRP A CA 1
ATOM 649 C C . TRP A 1 83 ? 6.222 -8.275 20.517 1.00 91.75 83 TRP A C 1
ATOM 651 O O . TRP A 1 83 ? 5.443 -8.310 21.460 1.00 91.75 83 TRP A O 1
ATOM 661 N N . THR A 1 84 ? 6.040 -7.458 19.476 1.00 86.94 84 THR A N 1
ATOM 662 C CA . THR A 1 84 ? 4.876 -6.561 19.368 1.00 86.94 84 THR A CA 1
ATOM 663 C C . THR A 1 84 ? 3.633 -7.294 18.856 1.00 86.94 84 THR A C 1
ATOM 665 O O . THR A 1 84 ? 2.513 -6.986 19.257 1.00 86.94 84 THR A O 1
ATOM 668 N N . ASP A 1 85 ? 3.813 -8.297 17.989 1.00 87.12 85 ASP A N 1
ATOM 669 C CA . ASP A 1 85 ? 2.711 -8.990 17.310 1.00 87.12 85 ASP A CA 1
ATOM 670 C C . ASP A 1 85 ? 2.165 -10.197 18.104 1.00 87.12 85 ASP A C 1
ATOM 672 O O . ASP A 1 85 ? 1.019 -10.609 17.896 1.00 87.12 85 ASP A O 1
ATOM 676 N N . LEU A 1 86 ? 2.960 -10.805 18.997 1.00 86.62 86 LEU A N 1
ATOM 677 C CA . LEU A 1 86 ? 2.567 -11.986 19.777 1.00 86.62 86 LEU A CA 1
ATOM 678 C C . LEU A 1 86 ? 2.442 -11.680 21.270 1.00 86.62 86 LEU A C 1
ATOM 680 O O . LEU A 1 86 ? 3.212 -10.923 21.841 1.00 86.62 86 LEU A O 1
ATOM 684 N N . ARG A 1 87 ? 1.525 -12.382 21.944 1.00 78.94 87 ARG A N 1
ATOM 685 C CA . ARG A 1 87 ? 1.471 -12.396 23.412 1.00 78.94 87 ARG A CA 1
ATOM 686 C C . ARG A 1 87 ? 2.626 -13.217 23.976 1.00 78.94 87 ARG A C 1
ATOM 688 O O . ARG A 1 87 ? 2.798 -14.376 23.590 1.00 78.94 87 ARG A O 1
ATOM 695 N N . GLY A 1 88 ? 3.368 -12.655 24.924 1.00 85.88 88 GLY A N 1
ATOM 696 C CA . GLY A 1 88 ? 4.492 -13.344 25.543 1.00 85.88 88 GLY A CA 1
ATOM 697 C C . GLY A 1 88 ? 5.302 -12.449 26.471 1.00 85.88 88 GLY A C 1
ATOM 698 O O . GLY A 1 88 ? 4.738 -11.724 27.281 1.00 85.88 88 GLY A O 1
ATOM 699 N N . ASP A 1 89 ? 6.621 -12.583 26.369 1.00 87.62 89 ASP A N 1
ATOM 700 C CA . ASP A 1 89 ? 7.590 -11.721 27.043 1.00 87.62 89 ASP A CA 1
ATOM 701 C C . ASP A 1 89 ? 7.558 -10.323 26.413 1.00 87.62 89 ASP A C 1
ATOM 703 O O . ASP A 1 89 ? 7.590 -10.222 25.186 1.00 87.62 89 ASP A O 1
ATOM 707 N N . GLU A 1 90 ? 7.473 -9.285 27.245 1.00 86.31 90 GLU A N 1
ATOM 708 C CA . GLU A 1 90 ? 7.313 -7.889 26.823 1.00 86.31 90 GLU A CA 1
ATOM 709 C C . GLU A 1 90 ? 8.463 -7.045 27.390 1.00 86.31 90 GLU A C 1
ATOM 711 O O . GLU A 1 90 ? 8.716 -7.022 28.600 1.00 86.31 90 GLU A O 1
ATOM 716 N N . MET A 1 91 ? 9.136 -6.305 26.512 1.00 93.44 91 MET A N 1
ATOM 717 C CA . MET A 1 91 ? 10.145 -5.304 26.837 1.00 93.44 91 MET A CA 1
ATOM 718 C C . MET A 1 91 ? 9.861 -4.016 26.044 1.00 93.44 91 MET A C 1
ATOM 720 O O . MET A 1 91 ? 10.591 -3.693 25.102 1.00 93.44 91 MET A O 1
ATOM 724 N N . PRO A 1 92 ? 8.845 -3.219 26.440 1.00 83.06 92 PRO A N 1
ATOM 725 C CA . PRO A 1 92 ? 8.313 -2.138 25.602 1.00 83.06 92 PRO A CA 1
ATOM 726 C C . PRO A 1 92 ? 9.351 -1.116 25.115 1.00 83.06 92 PRO A C 1
ATOM 728 O O . PRO A 1 92 ? 9.240 -0.602 24.010 1.00 83.06 92 PRO A O 1
ATOM 731 N N . GLN A 1 93 ? 10.406 -0.839 25.897 1.00 83.94 93 GLN A N 1
ATOM 732 C CA . GLN A 1 93 ? 11.453 0.107 25.477 1.00 83.94 93 GLN A CA 1
ATOM 733 C C . GLN A 1 93 ? 12.323 -0.395 24.310 1.00 83.94 93 GLN A C 1
ATOM 735 O O . GLN A 1 93 ? 13.054 0.397 23.718 1.00 83.94 93 GLN A O 1
ATOM 740 N N . VAL A 1 94 ? 12.308 -1.698 24.026 1.00 93.12 94 VAL A N 1
ATOM 741 C CA . VAL A 1 94 ? 13.131 -2.354 23.000 1.00 93.12 94 VAL A CA 1
ATOM 742 C C . VAL A 1 94 ? 12.264 -2.916 21.880 1.00 93.12 94 VAL A C 1
ATOM 744 O O . VAL A 1 94 ? 12.661 -2.827 20.719 1.00 93.12 94 VAL A O 1
ATOM 747 N N . ASP A 1 95 ? 11.090 -3.450 22.213 1.00 92.88 95 ASP A N 1
ATOM 748 C CA . ASP A 1 95 ? 10.210 -4.135 21.266 1.00 92.88 95 ASP A CA 1
ATOM 749 C C . ASP A 1 95 ? 9.812 -3.228 20.097 1.00 92.88 95 ASP A C 1
ATOM 751 O O . ASP A 1 95 ? 9.961 -3.629 18.945 1.00 92.88 95 ASP A O 1
ATOM 755 N N . ASP A 1 96 ? 9.428 -1.978 20.372 1.00 89.25 96 ASP A N 1
ATOM 756 C CA . ASP A 1 96 ? 9.095 -1.001 19.328 1.00 89.25 96 ASP A CA 1
ATOM 757 C C . ASP A 1 96 ? 10.301 -0.658 18.447 1.00 89.25 96 ASP A C 1
ATOM 759 O O . ASP A 1 96 ? 10.177 -0.557 17.228 1.00 89.25 96 ASP A O 1
ATOM 763 N N . ILE A 1 97 ? 11.496 -0.529 19.037 1.00 92.81 97 ILE A N 1
ATOM 764 C CA . ILE A 1 97 ? 12.728 -0.246 18.284 1.00 92.81 97 ILE A CA 1
ATOM 765 C C . ILE A 1 97 ? 13.027 -1.398 17.319 1.00 92.81 97 ILE A C 1
ATOM 767 O O . ILE A 1 97 ? 13.408 -1.161 16.172 1.00 92.81 97 ILE A O 1
ATOM 771 N N . MET A 1 98 ? 12.853 -2.644 17.770 1.00 94.06 98 MET A N 1
ATOM 772 C CA . MET A 1 98 ? 13.032 -3.820 16.919 1.00 94.06 98 MET A CA 1
ATOM 773 C C . MET A 1 98 ? 11.949 -3.902 15.844 1.00 94.06 98 MET A C 1
ATOM 775 O O . MET A 1 98 ? 12.277 -4.088 14.674 1.00 94.06 98 MET A O 1
ATOM 779 N N . ALA A 1 99 ? 10.682 -3.716 16.212 1.00 91.56 99 ALA A N 1
ATOM 780 C CA . ALA A 1 99 ? 9.551 -3.780 15.292 1.00 91.56 99 ALA A CA 1
ATOM 781 C C . ALA A 1 99 ? 9.641 -2.741 14.160 1.00 91.56 99 ALA A C 1
ATOM 783 O O . ALA A 1 99 ? 9.194 -2.999 13.040 1.00 91.56 99 ALA A O 1
ATOM 784 N N . MET A 1 100 ? 10.262 -1.598 14.451 1.00 91.62 100 MET A N 1
ATOM 785 C CA . MET A 1 100 ? 10.463 -0.4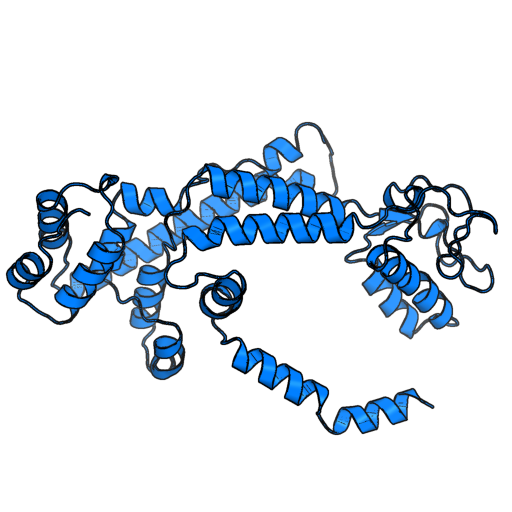80 13.533 1.00 91.62 100 MET A CA 1
ATOM 786 C C . MET A 1 100 ? 11.706 -0.586 12.645 1.00 91.62 100 MET A C 1
ATOM 788 O O . MET A 1 100 ? 11.884 0.244 11.748 1.00 91.62 100 MET A O 1
ATOM 792 N N . PHE A 1 101 ? 12.580 -1.566 12.875 1.00 93.81 101 PHE A N 1
ATOM 793 C CA . PHE A 1 101 ? 13.800 -1.714 12.091 1.00 93.81 101 PHE A CA 1
ATOM 794 C C . PHE A 1 101 ? 13.494 -2.145 10.651 1.00 93.81 101 PHE A C 1
ATOM 796 O O . PHE A 1 101 ? 12.910 -3.202 10.407 1.00 93.81 101 PHE A O 1
ATOM 803 N N . ASP A 1 102 ? 13.974 -1.355 9.693 1.00 93.19 102 ASP A N 1
ATOM 804 C CA . ASP A 1 102 ? 13.952 -1.673 8.269 1.00 93.19 102 ASP A CA 1
ATOM 805 C C . ASP A 1 102 ? 15.385 -1.644 7.718 1.00 93.19 102 ASP A C 1
ATOM 807 O O . ASP A 1 102 ? 16.026 -0.589 7.730 1.00 93.19 102 ASP A O 1
ATOM 811 N N . PRO A 1 103 ? 15.925 -2.783 7.246 1.00 94.25 103 PRO A N 1
ATOM 812 C CA . PRO A 1 103 ? 17.275 -2.832 6.700 1.00 94.25 103 PRO A CA 1
ATOM 813 C C . PRO A 1 103 ? 17.404 -2.169 5.319 1.00 94.25 103 PRO A C 1
ATOM 815 O O . PRO A 1 103 ? 18.530 -1.983 4.856 1.00 94.25 103 PRO A O 1
ATOM 818 N N . CYS A 1 104 ? 16.301 -1.862 4.626 1.00 93.62 104 CYS A N 1
ATOM 819 C CA . CYS A 1 104 ? 16.327 -1.288 3.282 1.00 93.62 104 CYS A CA 1
ATOM 820 C C . CYS A 1 104 ? 15.145 -0.323 3.034 1.00 93.62 104 CYS A C 1
ATOM 822 O O . CYS A 1 104 ? 14.303 -0.583 2.167 1.00 93.62 104 CYS A O 1
ATOM 824 N N . PRO A 1 105 ? 15.094 0.819 3.749 1.00 92.94 105 PRO A N 1
ATOM 825 C CA . PRO A 1 105 ? 13.971 1.757 3.692 1.00 92.94 105 PRO A CA 1
ATOM 826 C C . PRO A 1 105 ? 13.805 2.442 2.328 1.00 92.94 105 PRO A C 1
ATOM 828 O O . PRO A 1 105 ? 12.731 2.947 2.030 1.00 92.94 105 PRO A O 1
ATOM 831 N N . ASP A 1 106 ? 14.834 2.464 1.479 1.00 94.44 106 ASP A N 1
ATOM 832 C CA . ASP A 1 106 ? 14.818 3.040 0.129 1.00 94.44 106 ASP A CA 1
ATOM 833 C C . ASP A 1 106 ? 14.984 1.979 -0.972 1.00 94.44 106 ASP A C 1
ATOM 835 O O . ASP A 1 106 ? 15.471 2.285 -2.063 1.00 94.44 106 ASP A O 1
ATOM 839 N N . LEU A 1 107 ? 14.584 0.726 -0.713 1.00 94.94 107 LEU A N 1
ATOM 840 C CA . LEU A 1 107 ? 14.801 -0.407 -1.623 1.00 94.94 107 LEU A CA 1
ATOM 841 C C . LEU A 1 107 ? 14.404 -0.113 -3.077 1.00 94.94 107 LEU A C 1
ATOM 843 O O . LEU A 1 107 ? 15.146 -0.462 -4.000 1.00 94.94 107 LEU A O 1
ATOM 847 N N . SER A 1 108 ? 13.253 0.535 -3.296 1.00 93.62 108 SER A N 1
ATOM 848 C CA . SER A 1 108 ? 12.810 0.866 -4.651 1.00 93.62 108 SER A CA 1
ATOM 849 C C . SER A 1 108 ? 13.811 1.778 -5.358 1.00 93.62 108 SER A C 1
ATOM 851 O O . SER A 1 108 ? 14.225 1.472 -6.472 1.00 93.62 108 SER A O 1
ATOM 853 N N . ASP A 1 109 ? 14.290 2.836 -4.701 1.00 94.62 109 ASP A N 1
ATOM 854 C CA . ASP A 1 109 ? 15.308 3.739 -5.240 1.00 94.62 109 ASP A CA 1
ATOM 855 C C . ASP A 1 109 ? 16.673 3.046 -5.413 1.00 94.62 109 ASP A C 1
ATOM 857 O O . ASP A 1 109 ? 17.362 3.267 -6.415 1.00 94.62 109 ASP A O 1
ATOM 861 N N . GLN A 1 110 ? 17.039 2.131 -4.509 1.00 95.38 110 GLN A N 1
ATOM 862 C CA . GLN A 1 110 ? 18.256 1.321 -4.629 1.00 95.38 110 GLN A CA 1
ATOM 863 C C . GLN A 1 110 ? 18.258 0.454 -5.894 1.00 95.38 110 GLN A C 1
ATOM 865 O O . GLN A 1 110 ? 19.287 0.370 -6.573 1.00 95.38 110 GLN A O 1
ATOM 870 N N . PHE A 1 111 ? 17.117 -0.123 -6.286 1.00 97.19 111 PHE A N 1
ATOM 871 C CA . PHE A 1 111 ? 17.020 -0.867 -7.544 1.00 97.19 111 PHE A CA 1
ATOM 872 C C . PHE A 1 111 ? 17.306 -0.003 -8.779 1.00 97.19 111 PHE A C 1
ATOM 874 O O . PHE A 1 111 ? 17.879 -0.505 -9.752 1.00 97.19 111 PHE A O 1
ATOM 881 N N . TYR A 1 112 ? 16.951 1.284 -8.757 1.00 97.44 112 TYR A N 1
ATOM 882 C CA . TYR A 1 112 ? 17.271 2.219 -9.840 1.00 97.44 112 TYR A CA 1
ATOM 883 C C . TYR A 1 112 ? 18.738 2.650 -9.805 1.00 97.44 112 TYR A C 1
ATOM 885 O O . TYR A 1 112 ? 19.434 2.501 -10.814 1.00 97.44 112 TYR A O 1
ATOM 893 N N . LYS A 1 113 ? 19.243 3.081 -8.641 1.00 95.62 113 LYS A N 1
ATOM 894 C CA . LYS A 1 113 ? 20.651 3.480 -8.449 1.00 95.62 113 LYS A CA 1
ATOM 895 C C . LYS A 1 113 ? 21.621 2.384 -8.904 1.00 95.62 113 LYS A C 1
ATOM 897 O O . LYS A 1 113 ? 22.612 2.671 -9.575 1.00 95.62 113 LYS A O 1
ATOM 902 N N . GLN A 1 114 ? 21.300 1.123 -8.609 1.00 95.88 114 GLN A N 1
ATOM 903 C CA . GLN A 1 114 ? 22.112 -0.049 -8.959 1.00 95.88 114 GLN A CA 1
ATOM 904 C C . GLN A 1 114 ? 21.763 -0.671 -10.323 1.00 95.88 114 GLN A C 1
ATOM 906 O O . GLN A 1 114 ? 22.293 -1.718 -10.686 1.00 95.88 114 GLN A O 1
ATOM 911 N N . LYS A 1 115 ? 20.893 -0.024 -11.107 1.00 97.75 115 LYS A N 1
ATOM 912 C CA . LYS A 1 115 ? 20.499 -0.400 -12.479 1.00 97.75 115 LYS A CA 1
ATOM 913 C C . LYS A 1 115 ? 19.688 -1.686 -12.640 1.00 97.75 115 LYS A C 1
ATOM 915 O O . LYS A 1 115 ? 19.310 -2.014 -13.764 1.00 97.75 115 LYS A O 1
ATOM 920 N N . ILE A 1 116 ? 19.336 -2.358 -11.547 1.00 97.56 116 ILE A N 1
ATOM 921 C CA . ILE A 1 116 ? 18.505 -3.570 -11.554 1.00 97.56 116 ILE A CA 1
ATOM 922 C C . ILE A 1 116 ? 17.121 -3.272 -12.144 1.00 97.56 116 ILE A C 1
ATOM 924 O O . ILE A 1 116 ? 16.657 -4.006 -13.015 1.00 97.56 116 ILE A O 1
ATOM 928 N N . ALA A 1 117 ? 16.486 -2.170 -11.740 1.00 98.12 117 ALA A N 1
ATOM 929 C CA . ALA A 1 117 ? 15.180 -1.784 -12.273 1.00 98.12 117 ALA A CA 1
ATOM 930 C C . ALA A 1 117 ? 15.250 -1.449 -13.771 1.00 98.12 117 ALA A C 1
ATOM 932 O O . ALA A 1 117 ? 14.378 -1.842 -14.542 1.00 98.12 117 ALA A O 1
ATOM 933 N N . PHE A 1 118 ? 16.307 -0.758 -14.215 1.00 98.56 118 PHE A N 1
ATOM 934 C CA . PHE A 1 118 ? 16.435 -0.348 -15.614 1.00 98.56 118 PHE A CA 1
ATOM 935 C C . PHE A 1 118 ? 16.650 -1.522 -16.568 1.00 98.56 118 PHE A C 1
ATOM 937 O O . PHE A 1 118 ? 16.131 -1.483 -17.680 1.00 98.56 118 PHE A O 1
ATOM 944 N N . VAL A 1 119 ? 17.363 -2.574 -16.153 1.00 98.50 119 VAL A N 1
ATOM 945 C CA . VAL A 1 119 ? 17.517 -3.777 -16.986 1.00 98.50 119 VAL A CA 1
ATOM 946 C C . VAL A 1 119 ? 16.156 -4.452 -17.198 1.00 98.50 119 VAL A C 1
ATOM 948 O O . VAL A 1 119 ? 15.846 -4.834 -18.327 1.00 98.50 119 VAL A O 1
ATOM 951 N N . ALA A 1 120 ? 15.313 -4.528 -16.164 1.00 98.25 120 ALA A N 1
ATOM 952 C CA . ALA A 1 120 ? 13.955 -5.052 -16.289 1.00 98.25 120 ALA A CA 1
ATOM 953 C C . ALA A 1 120 ? 13.069 -4.157 -17.170 1.00 98.25 120 ALA A C 1
ATOM 955 O O . ALA A 1 120 ? 12.463 -4.648 -18.118 1.00 98.25 120 ALA A O 1
ATOM 956 N N . LEU A 1 121 ? 13.048 -2.841 -16.921 1.00 97.81 121 LEU A N 1
ATOM 957 C CA . LEU A 1 121 ? 12.271 -1.880 -17.718 1.00 97.81 121 LEU A CA 1
ATOM 958 C C . LEU A 1 121 ? 12.654 -1.904 -19.201 1.00 97.81 121 LEU A C 1
ATOM 960 O O . LEU A 1 121 ? 11.794 -1.739 -20.065 1.00 97.81 121 LEU A O 1
ATOM 964 N N . LEU A 1 122 ? 13.932 -2.117 -19.502 1.00 98.38 122 LEU A N 1
ATOM 965 C CA . LEU A 1 122 ? 14.427 -2.191 -20.869 1.00 98.38 122 LEU A CA 1
ATOM 966 C C . LEU A 1 122 ? 13.975 -3.468 -21.593 1.00 98.38 122 LEU A C 1
ATOM 968 O O . LEU A 1 122 ? 13.721 -3.424 -22.794 1.00 98.38 122 LEU A O 1
ATOM 972 N N . ASN A 1 123 ? 13.895 -4.599 -20.886 1.00 98.12 123 ASN A N 1
ATOM 973 C CA . ASN A 1 123 ? 13.774 -5.917 -21.514 1.00 98.12 123 ASN A CA 1
ATOM 974 C C . ASN A 1 123 ? 12.396 -6.573 -21.396 1.00 98.12 123 ASN A C 1
ATOM 976 O O . ASN A 1 123 ? 12.076 -7.384 -22.266 1.00 98.12 123 ASN A O 1
ATOM 980 N N . PHE A 1 124 ? 11.608 -6.227 -20.377 1.00 97.62 124 PHE A N 1
ATOM 981 C CA . PHE A 1 124 ? 10.287 -6.801 -20.120 1.00 97.62 124 PHE A CA 1
ATOM 982 C C . PHE A 1 124 ? 9.176 -5.786 -20.340 1.00 97.62 124 PHE A C 1
ATOM 984 O O . PHE A 1 124 ? 9.374 -4.573 -20.203 1.00 97.62 124 PHE A O 1
ATOM 991 N N . ASP A 1 125 ? 7.995 -6.296 -20.670 1.00 94.25 125 ASP A N 1
ATOM 992 C CA . ASP A 1 125 ? 6.809 -5.468 -20.804 1.00 94.25 125 ASP A CA 1
ATOM 993 C C . ASP A 1 125 ? 6.337 -4.921 -19.451 1.00 94.25 125 ASP A C 1
ATOM 995 O O . ASP A 1 125 ? 6.525 -5.509 -18.388 1.00 94.25 125 ASP A O 1
ATOM 999 N N . ARG A 1 126 ? 5.723 -3.738 -19.503 1.00 94.88 126 ARG A N 1
ATOM 1000 C CA . ARG A 1 126 ? 5.143 -3.040 -18.349 1.00 94.88 126 ARG A CA 1
ATOM 1001 C C . ARG A 1 126 ? 3.777 -2.476 -18.756 1.00 94.88 126 ARG A C 1
ATOM 1003 O O . ARG A 1 126 ? 3.667 -1.269 -18.975 1.00 94.88 126 ARG A O 1
ATOM 1010 N N . PRO A 1 127 ? 2.777 -3.344 -18.972 1.00 95.12 127 PRO A N 1
ATOM 1011 C CA . PRO A 1 127 ? 1.442 -2.921 -19.376 1.00 95.12 127 PRO A CA 1
ATOM 1012 C C . PRO A 1 127 ? 0.750 -2.146 -18.247 1.00 95.12 127 PRO A C 1
ATOM 1014 O O . PRO A 1 127 ? 1.018 -2.379 -17.066 1.00 95.12 127 PRO A O 1
ATOM 1017 N N . ASP A 1 128 ? -0.143 -1.228 -18.617 1.00 94.00 128 ASP A N 1
ATOM 1018 C CA . ASP A 1 128 ? -1.064 -0.596 -17.673 1.00 94.00 128 ASP A CA 1
ATOM 1019 C C . ASP A 1 128 ? -2.192 -1.561 -17.267 1.00 94.00 128 ASP A C 1
ATOM 1021 O O . ASP A 1 128 ? -2.392 -2.618 -17.878 1.00 94.00 128 ASP A O 1
ATOM 1025 N N . LEU A 1 129 ? -2.941 -1.200 -16.220 1.00 95.25 129 LEU A N 1
ATOM 1026 C CA . LEU A 1 129 ? -4.030 -2.042 -15.723 1.00 95.25 129 LEU A CA 1
ATOM 1027 C C . LEU A 1 129 ? -5.096 -2.286 -16.802 1.00 95.25 129 LEU A C 1
ATOM 1029 O O . LEU A 1 129 ? -5.572 -3.409 -16.952 1.00 95.25 129 LEU A O 1
ATOM 1033 N N . ALA A 1 130 ? -5.440 -1.266 -17.592 1.00 95.75 130 ALA A N 1
ATOM 1034 C CA . ALA A 1 130 ? -6.425 -1.391 -18.663 1.00 95.75 130 ALA A CA 1
ATOM 1035 C C . ALA A 1 130 ? -6.025 -2.463 -19.694 1.00 95.75 130 ALA A C 1
ATOM 1037 O O . ALA A 1 130 ? -6.854 -3.272 -20.114 1.00 95.75 130 ALA A O 1
ATOM 1038 N N . THR A 1 131 ? -4.747 -2.512 -20.069 1.00 96.25 131 THR A N 1
ATOM 1039 C CA . THR A 1 131 ? -4.194 -3.535 -20.963 1.00 96.25 131 THR A CA 1
ATOM 1040 C C . THR A 1 131 ? -4.187 -4.910 -20.306 1.00 96.25 131 THR A C 1
ATOM 1042 O O . THR A 1 131 ? -4.583 -5.883 -20.944 1.00 96.25 131 THR A O 1
ATOM 1045 N N . MET A 1 132 ? -3.813 -5.005 -19.028 1.00 96.62 132 MET A N 1
ATOM 1046 C CA . MET A 1 132 ? -3.850 -6.273 -18.290 1.00 96.62 132 MET A CA 1
ATOM 1047 C C . MET A 1 132 ? -5.262 -6.858 -18.192 1.00 96.62 132 MET A C 1
ATOM 1049 O O . MET A 1 132 ? -5.439 -8.053 -18.413 1.00 96.62 132 MET A O 1
ATOM 1053 N N . LEU A 1 133 ? -6.271 -6.035 -17.899 1.00 97.00 133 LEU A N 1
ATOM 1054 C CA . LEU A 1 133 ? -7.666 -6.479 -17.808 1.00 97.00 133 LEU A CA 1
ATOM 1055 C C . LEU A 1 133 ? -8.213 -6.922 -19.169 1.00 97.00 133 LEU A C 1
ATOM 1057 O O . LEU A 1 133 ? -8.928 -7.919 -19.254 1.00 97.00 133 LEU A O 1
ATOM 1061 N N . ARG A 1 134 ? -7.869 -6.192 -20.235 1.00 97.56 134 ARG A N 1
ATOM 1062 C CA . ARG A 1 134 ? -8.333 -6.485 -21.595 1.00 97.56 134 ARG A CA 1
ATOM 1063 C C . ARG A 1 134 ? -7.683 -7.746 -22.167 1.00 97.56 134 ARG A C 1
ATOM 1065 O O . ARG A 1 134 ? -8.380 -8.602 -22.706 1.00 97.56 134 ARG A O 1
ATOM 1072 N N . ASP A 1 135 ? -6.362 -7.857 -22.052 1.00 97.75 135 ASP A N 1
ATOM 1073 C CA . ASP A 1 135 ? -5.579 -8.832 -22.818 1.00 97.75 135 ASP A CA 1
ATOM 1074 C C . ASP A 1 135 ? -5.056 -9.994 -21.958 1.00 97.75 135 ASP A C 1
ATOM 1076 O O . ASP A 1 135 ? -4.756 -11.062 -22.494 1.00 97.75 135 ASP A O 1
ATOM 1080 N N . GLY A 1 136 ? -4.984 -9.825 -20.633 1.00 97.00 136 GLY A N 1
ATOM 1081 C CA . G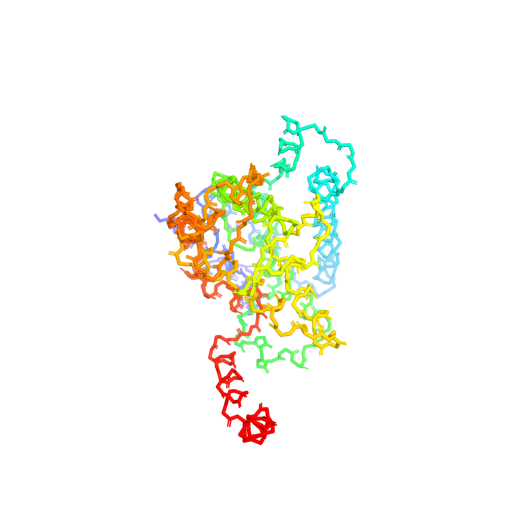LY A 1 136 ? -4.307 -10.745 -19.712 1.00 97.00 136 GLY A CA 1
ATOM 1082 C C . GLY A 1 136 ? -4.896 -12.153 -19.638 1.00 97.00 136 GLY A C 1
ATOM 1083 O O . GLY A 1 136 ? -4.184 -13.103 -19.316 1.00 97.00 136 GLY A O 1
ATOM 1084 N N . SER A 1 137 ? -6.170 -12.322 -20.002 1.00 97.31 137 SER A N 1
ATOM 1085 C CA . SER A 1 137 ? -6.802 -13.646 -20.126 1.00 97.31 137 SER A CA 1
ATOM 1086 C C . SER A 1 137 ? -6.194 -14.508 -21.240 1.00 97.31 137 SER A C 1
ATOM 1088 O O . SER A 1 137 ? -6.317 -15.730 -21.199 1.00 97.31 137 SER A O 1
ATOM 1090 N N . ASN A 1 138 ? -5.509 -13.887 -22.206 1.00 97.94 138 ASN A N 1
ATOM 1091 C CA . ASN A 1 138 ? -4.852 -14.558 -23.327 1.00 97.94 138 ASN A CA 1
ATOM 1092 C C . ASN A 1 138 ? -3.334 -14.705 -23.138 1.00 97.94 138 ASN A C 1
ATOM 1094 O O . ASN A 1 138 ? -2.654 -15.219 -24.026 1.00 97.94 138 ASN A O 1
ATOM 1098 N N . TRP A 1 139 ? -2.777 -14.217 -22.027 1.00 97.94 139 TRP A N 1
ATOM 1099 C CA . TRP A 1 139 ? -1.337 -14.251 -21.782 1.00 97.94 139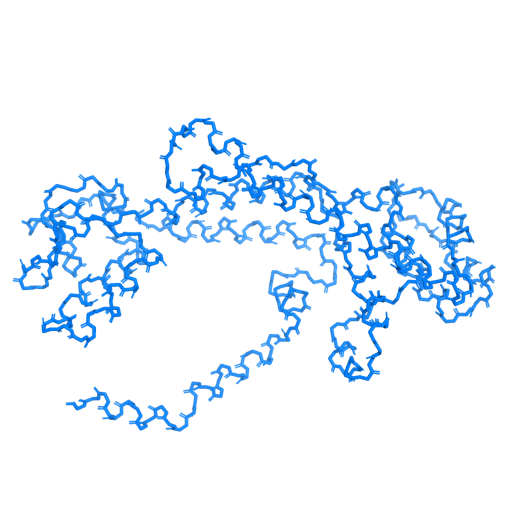 TRP A CA 1
ATOM 1100 C C . TRP A 1 139 ? -0.885 -15.620 -21.283 1.00 97.94 139 TRP A C 1
ATOM 1102 O O . TRP A 1 139 ? -1.563 -16.274 -20.489 1.00 97.94 139 TRP A O 1
ATOM 1112 N N . THR A 1 140 ? 0.299 -16.042 -21.725 1.00 97.19 140 THR A N 1
ATOM 1113 C CA . THR A 1 140 ? 0.979 -17.203 -21.145 1.00 97.19 140 THR A CA 1
ATOM 1114 C C . THR A 1 140 ? 1.514 -16.869 -19.751 1.00 97.19 140 THR A C 1
ATOM 1116 O O . THR A 1 140 ? 1.600 -15.701 -19.362 1.00 97.19 140 THR A O 1
ATOM 1119 N N . THR A 1 141 ? 1.927 -17.891 -18.998 1.00 96.31 141 THR A N 1
ATOM 1120 C CA . THR A 1 141 ? 2.607 -17.703 -17.709 1.00 96.31 141 THR A CA 1
ATOM 1121 C C . THR A 1 141 ? 3.837 -16.804 -17.840 1.00 96.31 141 THR A C 1
ATOM 1123 O O . THR A 1 141 ? 3.994 -15.886 -17.042 1.00 96.31 141 THR A O 1
ATOM 1126 N N . ASP A 1 142 ? 4.655 -17.002 -18.877 1.00 94.62 142 ASP A N 1
ATOM 1127 C CA . ASP A 1 142 ? 5.866 -16.204 -19.098 1.00 94.62 142 ASP A CA 1
ATOM 1128 C C . ASP A 1 142 ? 5.531 -14.737 -19.386 1.00 94.62 142 ASP A C 1
ATOM 1130 O O . ASP A 1 142 ? 6.171 -13.843 -18.844 1.00 94.62 142 ASP A O 1
ATOM 1134 N N . MET A 1 143 ? 4.479 -14.463 -20.166 1.00 96.19 143 MET A N 1
ATOM 1135 C CA . MET A 1 143 ? 4.020 -13.088 -20.403 1.00 96.19 143 MET A CA 1
ATOM 1136 C C . MET A 1 143 ? 3.556 -12.417 -19.104 1.00 96.19 143 MET A C 1
ATOM 1138 O O . MET A 1 143 ? 3.854 -11.246 -18.863 1.00 96.19 143 MET A O 1
ATOM 1142 N N . TRP A 1 144 ? 2.861 -13.161 -18.239 1.00 97.44 144 TRP A N 1
ATOM 1143 C CA . TRP A 1 144 ? 2.497 -12.679 -16.909 1.00 97.44 144 TRP A CA 1
ATOM 1144 C C . TRP A 1 144 ? 3.725 -12.416 -16.036 1.00 97.44 144 TRP A C 1
ATOM 1146 O O . TRP A 1 144 ? 3.782 -11.377 -15.378 1.00 97.44 144 TRP A O 1
ATOM 1156 N N . ALA A 1 145 ? 4.709 -13.312 -16.043 1.00 97.06 145 ALA A N 1
ATOM 1157 C CA . ALA A 1 145 ? 5.948 -13.146 -15.293 1.00 97.06 145 ALA A CA 1
ATOM 1158 C C . ALA A 1 145 ? 6.733 -11.915 -15.776 1.00 97.06 145 ALA A C 1
ATOM 1160 O O . ALA A 1 145 ? 7.103 -11.075 -14.954 1.00 97.06 145 ALA A O 1
ATOM 1161 N N . GLU A 1 146 ? 6.898 -11.730 -17.092 1.00 96.50 146 GLU A N 1
ATOM 1162 C CA . GLU A 1 146 ? 7.529 -10.535 -17.669 1.00 96.50 146 GLU A CA 1
ATOM 1163 C C . GLU A 1 146 ? 6.799 -9.254 -17.226 1.00 96.50 146 GLU A C 1
ATOM 1165 O O . GLU A 1 146 ? 7.437 -8.334 -16.708 1.00 96.50 146 GLU A O 1
ATOM 1170 N N . ALA A 1 147 ? 5.465 -9.216 -17.333 1.00 96.62 147 ALA A N 1
ATOM 1171 C CA . ALA A 1 147 ? 4.660 -8.066 -16.917 1.00 96.62 147 ALA A CA 1
ATOM 1172 C C . ALA A 1 147 ? 4.788 -7.757 -15.413 1.00 96.62 147 ALA A C 1
ATOM 1174 O O . ALA A 1 147 ? 4.856 -6.589 -15.016 1.00 96.62 147 ALA A O 1
ATOM 1175 N N . ARG A 1 148 ? 4.835 -8.787 -14.556 1.00 96.06 148 ARG A N 1
ATOM 1176 C CA . ARG A 1 148 ? 5.003 -8.632 -13.101 1.00 96.06 148 ARG A CA 1
ATOM 1177 C C . ARG A 1 148 ? 6.395 -8.119 -12.752 1.00 96.06 148 ARG A C 1
ATOM 1179 O O . ARG A 1 148 ? 6.502 -7.165 -11.983 1.00 96.06 148 ARG A O 1
ATOM 1186 N N . ILE A 1 149 ? 7.444 -8.673 -13.360 1.00 97.38 149 ILE A N 1
ATOM 1187 C CA . ILE A 1 149 ? 8.820 -8.206 -13.160 1.00 97.38 149 ILE A CA 1
ATOM 1188 C C . ILE A 1 149 ? 8.997 -6.768 -13.670 1.00 97.38 149 ILE A C 1
ATOM 1190 O O . ILE A 1 149 ? 9.564 -5.938 -12.959 1.00 97.38 149 ILE A O 1
ATOM 1194 N N . GLY A 1 150 ? 8.457 -6.415 -14.840 1.00 95.62 150 GLY A N 1
ATOM 1195 C CA . GLY A 1 150 ? 8.515 -5.046 -15.372 1.00 95.62 150 GLY A CA 1
ATOM 1196 C C . GLY A 1 150 ? 7.819 -3.998 -14.485 1.00 95.62 150 GLY A C 1
ATOM 1197 O O . GLY A 1 150 ? 8.174 -2.810 -14.505 1.00 95.62 150 GLY A O 1
ATOM 1198 N N . ARG A 1 151 ? 6.849 -4.424 -13.663 1.00 94.06 151 ARG A N 1
ATOM 1199 C CA . ARG A 1 151 ? 6.111 -3.574 -12.710 1.00 94.06 151 ARG A CA 1
ATOM 1200 C C . ARG A 1 151 ? 6.661 -3.612 -11.275 1.00 94.06 151 ARG A C 1
ATOM 1202 O O . ARG A 1 151 ? 6.303 -2.735 -10.494 1.00 94.06 151 ARG A O 1
ATOM 1209 N N . ALA A 1 152 ? 7.572 -4.529 -10.942 1.00 93.75 152 ALA A N 1
ATOM 1210 C CA . ALA A 1 152 ? 7.983 -4.830 -9.562 1.00 93.75 152 ALA A CA 1
ATOM 1211 C C . ALA A 1 152 ? 8.687 -3.686 -8.801 1.00 93.75 152 ALA A C 1
ATOM 1213 O O . ALA A 1 152 ? 8.681 -3.670 -7.575 1.00 93.75 152 ALA A O 1
ATOM 1214 N N . PHE A 1 153 ? 9.299 -2.729 -9.502 1.00 93.50 153 PHE A N 1
ATOM 1215 C CA . PHE A 1 153 ? 10.199 -1.744 -8.881 1.00 93.50 153 PHE A CA 1
ATOM 1216 C C . PHE A 1 153 ? 9.505 -0.483 -8.343 1.00 93.50 153 PHE A C 1
ATOM 1218 O O . PHE A 1 153 ? 10.133 0.283 -7.617 1.00 93.50 153 PHE A O 1
ATOM 1225 N N . GLY A 1 154 ? 8.226 -0.261 -8.674 1.00 90.88 154 GLY A N 1
ATOM 1226 C CA . GLY A 1 154 ? 7.458 0.884 -8.165 1.00 90.88 154 GLY A CA 1
ATOM 1227 C C . GLY A 1 154 ? 8.074 2.253 -8.508 1.00 90.88 154 GLY A C 1
ATOM 1228 O O . GLY A 1 154 ? 8.778 2.384 -9.512 1.00 90.88 154 GLY A O 1
ATOM 1229 N N . PRO A 1 155 ? 7.759 3.315 -7.752 1.00 93.06 155 PRO A N 1
ATOM 1230 C CA . PRO A 1 155 ? 8.427 4.610 -7.853 1.00 93.06 155 PRO A CA 1
ATOM 1231 C C . PRO A 1 155 ? 9.649 4.733 -6.940 1.00 93.06 155 PRO A C 1
ATOM 1233 O O . PRO A 1 155 ? 9.853 3.949 -6.015 1.00 93.06 155 PRO A O 1
ATOM 1236 N N . ARG A 1 156 ? 10.451 5.771 -7.190 1.00 93.12 156 ARG A N 1
ATOM 1237 C CA . ARG A 1 156 ? 11.671 6.093 -6.437 1.00 93.12 156 ARG A CA 1
ATOM 1238 C C . ARG A 1 156 ? 11.328 6.921 -5.205 1.00 93.12 156 ARG A C 1
ATOM 1240 O O . ARG A 1 156 ? 11.361 8.147 -5.263 1.00 93.12 156 ARG A O 1
ATOM 1247 N N . VAL A 1 157 ? 10.964 6.245 -4.121 1.00 93.81 157 VAL A N 1
ATOM 1248 C CA . VAL A 1 157 ? 10.624 6.898 -2.855 1.00 93.81 157 VAL A CA 1
ATOM 1249 C C . VAL A 1 157 ? 11.885 7.008 -1.985 1.00 93.81 157 VAL A C 1
ATOM 1251 O O . VAL A 1 157 ? 12.539 5.987 -1.765 1.00 93.81 157 VAL A O 1
ATOM 1254 N N . PRO A 1 158 ? 12.243 8.207 -1.492 1.00 93.31 158 PRO A N 1
ATOM 1255 C CA . PRO A 1 158 ? 13.363 8.390 -0.571 1.00 93.31 158 PRO A CA 1
ATOM 1256 C C . PRO A 1 158 ? 13.145 7.706 0.783 1.00 93.31 158 PRO A C 1
ATOM 1258 O O . PRO A 1 158 ? 12.007 7.565 1.240 1.00 93.31 158 PRO A O 1
ATOM 1261 N N . ALA A 1 159 ? 14.245 7.355 1.455 1.00 94.88 159 ALA A N 1
ATOM 1262 C CA . ALA A 1 159 ? 14.217 6.740 2.783 1.00 94.88 159 ALA A CA 1
ATOM 1263 C C . ALA A 1 159 ? 13.421 7.586 3.785 1.00 94.88 159 ALA A C 1
ATOM 1265 O O . ALA A 1 159 ? 12.619 7.046 4.533 1.00 94.88 159 ALA A O 1
ATOM 1266 N N . GLU A 1 160 ? 13.564 8.913 3.748 1.00 95.19 160 GLU A N 1
ATOM 1267 C CA . GLU A 1 160 ? 12.942 9.828 4.707 1.00 95.19 160 GLU A CA 1
ATOM 1268 C C . GLU A 1 160 ? 11.408 9.792 4.649 1.00 95.19 160 GLU A C 1
ATOM 1270 O O . GLU A 1 160 ? 10.740 9.931 5.675 1.00 95.19 160 GLU A O 1
ATOM 1275 N N . VAL A 1 1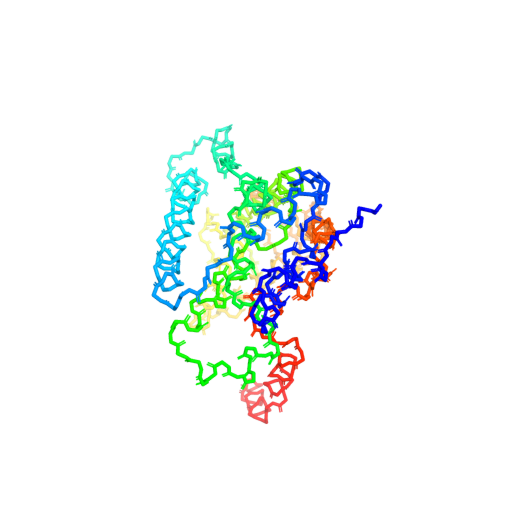61 ? 10.841 9.583 3.456 1.00 95.81 161 VAL A N 1
ATOM 1276 C CA . VAL A 1 161 ? 9.388 9.462 3.264 1.00 95.81 161 VAL A CA 1
ATOM 1277 C C . VAL A 1 161 ? 8.899 8.125 3.816 1.00 95.81 161 VAL A C 1
ATOM 1279 O O . VAL A 1 161 ? 7.910 8.092 4.546 1.00 95.81 161 VAL A O 1
ATOM 1282 N N . ASN A 1 162 ? 9.619 7.035 3.530 1.00 95.31 162 ASN A N 1
ATOM 1283 C CA . ASN A 1 162 ? 9.285 5.706 4.045 1.00 95.31 162 ASN A CA 1
ATOM 1284 C C . ASN A 1 162 ? 9.477 5.604 5.567 1.00 95.31 162 ASN A C 1
ATOM 1286 O O . ASN A 1 162 ? 8.653 4.999 6.245 1.00 95.31 162 ASN A O 1
ATOM 1290 N N . ASP A 1 163 ? 10.507 6.237 6.127 1.00 94.56 163 ASP A N 1
ATOM 1291 C CA . ASP A 1 163 ? 10.752 6.279 7.570 1.00 94.56 163 ASP A CA 1
ATOM 1292 C C . ASP A 1 163 ? 9.659 7.066 8.298 1.00 94.56 163 ASP A C 1
ATOM 1294 O O . ASP A 1 163 ? 9.147 6.614 9.326 1.00 94.56 163 ASP A O 1
ATOM 1298 N N . ARG A 1 164 ? 9.239 8.210 7.737 1.00 95.25 164 ARG A N 1
ATOM 1299 C CA . ARG A 1 164 ? 8.091 8.970 8.246 1.00 95.25 164 ARG A CA 1
ATOM 1300 C C . ARG A 1 164 ? 6.809 8.140 8.197 1.00 95.25 164 ARG A C 1
ATOM 1302 O O . ARG A 1 164 ? 6.078 8.116 9.186 1.00 95.25 164 ARG A O 1
ATOM 1309 N N . ALA A 1 165 ? 6.533 7.478 7.072 1.00 95.12 165 ALA A N 1
ATOM 1310 C CA . ALA A 1 165 ? 5.363 6.617 6.923 1.00 95.12 165 ALA A CA 1
ATOM 1311 C C . ALA A 1 165 ? 5.364 5.506 7.979 1.00 95.12 165 ALA A C 1
ATOM 1313 O O . ALA A 1 165 ? 4.405 5.390 8.734 1.00 95.12 165 ALA A O 1
ATOM 1314 N N . ARG A 1 166 ? 6.480 4.779 8.119 1.00 93.12 166 ARG A N 1
ATOM 1315 C CA . ARG A 1 166 ? 6.630 3.691 9.093 1.00 93.12 166 ARG A CA 1
ATOM 1316 C C . ARG A 1 166 ? 6.370 4.163 10.522 1.00 93.12 166 ARG A C 1
ATOM 1318 O O . ARG A 1 166 ? 5.655 3.490 11.256 1.00 93.12 166 ARG A O 1
ATOM 1325 N N . ALA A 1 167 ? 6.926 5.311 10.917 1.00 92.12 167 ALA A N 1
ATOM 1326 C CA . ALA A 1 167 ? 6.749 5.845 12.268 1.00 92.12 167 ALA A CA 1
ATOM 1327 C C . ALA A 1 167 ? 5.278 6.168 12.562 1.00 92.12 167 ALA A C 1
ATOM 1329 O O . ALA A 1 167 ? 4.729 5.726 13.569 1.00 92.12 167 ALA A O 1
ATOM 1330 N N . LEU A 1 168 ? 4.618 6.882 11.648 1.00 94.69 168 LEU A N 1
ATOM 1331 C CA . LEU A 1 168 ? 3.225 7.293 11.821 1.00 94.69 168 LEU A CA 1
ATOM 1332 C C . LEU A 1 168 ? 2.240 6.122 11.680 1.00 94.69 168 LEU A C 1
ATOM 1334 O O . LEU A 1 168 ? 1.180 6.124 12.305 1.00 94.69 168 LEU A O 1
ATOM 1338 N N . GLU A 1 169 ? 2.560 5.122 10.862 1.00 92.38 169 GLU A N 1
ATOM 1339 C CA . GLU A 1 169 ? 1.794 3.878 10.760 1.00 92.38 169 GLU A CA 1
ATOM 1340 C C . GLU A 1 169 ? 1.929 3.025 12.023 1.00 92.38 169 GLU A C 1
ATOM 1342 O O . GLU A 1 169 ? 0.924 2.485 12.482 1.00 92.38 169 GLU A O 1
ATOM 1347 N N . HIS A 1 170 ? 3.124 2.941 12.621 1.00 89.81 170 HIS A N 1
ATOM 1348 C CA . HIS A 1 170 ? 3.332 2.253 13.900 1.00 89.81 170 HIS A CA 1
ATOM 1349 C C . HIS A 1 170 ? 2.550 2.918 15.028 1.00 89.81 170 HIS A C 1
ATOM 1351 O O . HIS A 1 170 ? 1.794 2.242 15.718 1.00 89.81 170 HIS A O 1
ATOM 1357 N N . GLU A 1 171 ? 2.626 4.245 15.159 1.00 89.81 171 GLU A N 1
ATOM 1358 C CA . GLU A 1 171 ? 1.833 4.998 16.141 1.00 89.81 171 GLU A CA 1
ATOM 1359 C C . GLU A 1 171 ? 0.323 4.747 15.983 1.00 89.81 171 GLU A C 1
ATOM 1361 O O . GLU A 1 171 ? -0.385 4.491 16.961 1.00 89.81 171 GLU A O 1
ATOM 1366 N N . ALA A 1 172 ? -0.184 4.767 14.746 1.00 92.12 172 ALA A N 1
ATOM 1367 C CA . ALA A 1 172 ? -1.586 4.464 14.470 1.00 92.12 172 ALA A CA 1
ATOM 1368 C C . ALA A 1 172 ? -1.933 2.988 14.739 1.00 92.12 172 ALA A C 1
ATOM 1370 O O . ALA A 1 172 ? -3.029 2.687 15.218 1.00 92.12 172 ALA A O 1
ATOM 1371 N N . GLY A 1 173 ? -1.007 2.073 14.451 1.00 89.56 173 GLY A N 1
ATOM 1372 C CA . GLY A 1 173 ? -1.115 0.652 14.760 1.00 89.56 173 GLY A CA 1
ATOM 1373 C C . GLY A 1 173 ? -1.251 0.413 16.259 1.00 89.56 173 GLY A C 1
ATOM 1374 O O . GLY A 1 173 ? -2.185 -0.273 16.671 1.00 89.56 173 GLY A O 1
ATOM 1375 N N . MET A 1 174 ? -0.399 1.052 17.065 1.00 86.81 174 MET A N 1
ATOM 1376 C CA . MET A 1 174 ? -0.433 0.994 18.529 1.00 86.81 174 MET A CA 1
ATOM 1377 C C . MET A 1 174 ? -1.727 1.580 19.093 1.00 86.81 174 MET A C 1
ATOM 1379 O O . MET A 1 174 ? -2.406 0.929 19.885 1.00 86.81 174 MET A O 1
ATOM 1383 N N . PHE A 1 175 ? -2.170 2.736 18.587 1.00 89.38 175 PHE A N 1
ATOM 1384 C CA . PHE A 1 175 ? -3.464 3.321 18.961 1.00 89.38 175 PHE A CA 1
ATOM 1385 C C . PHE A 1 175 ? -4.641 2.344 18.779 1.00 89.38 175 PHE A C 1
ATOM 1387 O O . PHE A 1 175 ? -5.593 2.343 19.560 1.00 89.38 175 PHE A O 1
ATOM 1394 N N . VAL A 1 176 ? -4.591 1.497 17.747 1.00 89.00 176 VAL A N 1
ATOM 1395 C CA . VAL A 1 176 ? -5.624 0.491 17.472 1.00 89.00 176 VAL A CA 1
ATOM 1396 C C . VAL A 1 176 ? -5.409 -0.794 18.285 1.00 89.00 176 VAL A C 1
ATOM 1398 O O . VAL A 1 176 ? -6.386 -1.361 18.794 1.00 89.00 176 VAL A O 1
ATOM 1401 N N . SER A 1 177 ? -4.167 -1.270 18.401 1.00 87.31 177 SER A N 1
ATOM 1402 C CA . SER A 1 177 ? -3.810 -2.551 19.025 1.00 87.31 177 SER A CA 1
ATOM 1403 C C . SER A 1 177 ? -3.908 -2.532 20.552 1.00 87.31 177 SER A C 1
ATOM 1405 O O . SER A 1 177 ? -4.321 -3.532 21.156 1.00 87.31 177 SER A O 1
ATOM 1407 N N . GLU A 1 178 ? -3.621 -1.380 21.156 1.00 88.25 178 GLU A N 1
ATOM 1408 C CA . GLU A 1 178 ? -3.619 -1.165 22.602 1.00 88.25 178 GLU A CA 1
ATOM 1409 C C . GLU A 1 178 ? -4.973 -0.750 23.171 1.00 88.25 178 GLU A C 1
ATOM 1411 O O . GLU A 1 178 ? -5.139 -0.690 24.388 1.00 88.25 178 GLU A O 1
ATOM 1416 N N . PHE A 1 179 ? -5.984 -0.515 22.328 1.00 93.12 179 PHE A N 1
ATOM 1417 C CA . PHE A 1 179 ? -7.315 -0.170 22.816 1.00 93.12 179 PHE A CA 1
ATOM 1418 C C . PHE A 1 179 ? -8.037 -1.401 23.406 1.00 93.12 179 PHE A C 1
ATOM 1420 O O . PHE A 1 179 ? -8.903 -2.033 22.782 1.00 93.12 179 PHE A O 1
ATOM 1427 N N . HIS A 1 180 ? -7.655 -1.756 24.637 1.00 94.19 180 HIS A N 1
ATOM 1428 C CA . HIS A 1 180 ? -8.231 -2.823 25.453 1.00 94.19 180 HIS A CA 1
ATOM 1429 C C . HIS A 1 180 ? -9.369 -2.273 26.307 1.00 94.19 180 HIS A C 1
ATOM 1431 O O . HIS A 1 180 ? -9.168 -1.807 27.428 1.00 94.19 180 HIS A O 1
ATOM 1437 N N . VAL A 1 181 ? -10.592 -2.384 25.801 1.00 96.31 181 VAL A N 1
ATOM 1438 C CA . VAL A 1 181 ? -11.794 -1.908 26.489 1.00 96.31 181 VAL A CA 1
ATOM 1439 C C . VAL A 1 181 ? -12.037 -2.742 27.751 1.00 96.31 181 VAL A C 1
ATOM 1441 O O . VAL A 1 181 ? -12.174 -3.965 27.627 1.00 96.31 181 VAL A O 1
ATOM 1444 N N . PRO A 1 182 ? -12.132 -2.133 28.951 1.00 96.81 182 PRO A N 1
ATOM 1445 C CA . PRO A 1 182 ? -12.412 -2.827 30.208 1.00 96.81 182 PRO A CA 1
ATOM 1446 C C . PRO A 1 182 ? -13.892 -3.230 30.306 1.00 96.81 182 PRO A C 1
ATOM 1448 O O . PRO A 1 182 ? -14.664 -2.681 31.087 1.00 96.81 182 PRO A O 1
ATOM 1451 N N . VAL A 1 183 ? -14.316 -4.200 29.493 1.00 96.81 183 VAL A N 1
ATOM 1452 C CA . VAL A 1 183 ? -15.725 -4.617 29.397 1.00 96.81 183 VAL A CA 1
ATOM 1453 C C . VAL A 1 183 ? -16.296 -5.196 30.694 1.00 96.81 183 VAL A C 1
ATOM 1455 O O . VAL A 1 183 ? -17.509 -5.172 30.882 1.00 96.81 183 VAL A O 1
ATOM 1458 N N . GLY A 1 184 ? -15.454 -5.668 31.618 1.00 96.88 184 GLY A N 1
ATOM 1459 C CA . GLY A 1 184 ? -15.876 -6.059 32.968 1.00 96.88 184 GLY A CA 1
ATOM 1460 C C . GLY A 1 184 ? -16.464 -4.911 33.797 1.00 96.88 184 GLY A C 1
ATOM 1461 O O . GLY A 1 184 ? -17.286 -5.139 34.683 1.00 96.88 184 GLY A O 1
ATOM 1462 N N . GLN A 1 185 ? -16.115 -3.673 33.446 1.00 96.69 185 GLN A N 1
ATOM 1463 C CA . GLN A 1 185 ? -16.647 -2.455 34.050 1.00 96.69 185 GLN A CA 1
ATOM 1464 C C . GLN A 1 185 ? -17.907 -1.947 33.343 1.00 96.69 185 GLN A C 1
ATOM 1466 O O . GLN A 1 185 ? -18.542 -1.013 33.824 1.00 96.69 185 GLN A O 1
ATOM 1471 N N . MET A 1 186 ? -18.301 -2.548 32.218 1.00 97.31 186 MET A N 1
ATOM 1472 C CA . MET A 1 186 ? -19.470 -2.109 31.465 1.00 97.31 186 MET A CA 1
ATOM 1473 C C . MET A 1 186 ? -20.778 -2.634 32.058 1.00 97.31 186 MET A C 1
ATOM 1475 O O . MET A 1 186 ? -20.883 -3.778 32.515 1.00 97.31 186 MET A O 1
ATOM 1479 N N . VAL A 1 187 ? -21.812 -1.805 31.957 1.00 97.31 187 VAL A N 1
ATOM 1480 C CA . VAL A 1 187 ? -23.209 -2.190 32.157 1.00 97.31 187 VAL A CA 1
ATOM 1481 C C . VAL A 1 187 ? -24.039 -1.849 30.926 1.00 97.31 187 VAL A C 1
ATOM 1483 O O . VAL A 1 187 ? -23.711 -0.926 30.185 1.00 97.31 187 VAL A O 1
ATOM 1486 N N . ASP A 1 188 ? -25.112 -2.597 30.694 1.00 96.06 188 ASP A N 1
ATOM 1487 C CA . ASP A 1 188 ? -26.112 -2.224 29.693 1.00 96.06 188 ASP A CA 1
ATOM 1488 C C . ASP A 1 188 ? -27.075 -1.135 30.202 1.00 96.06 188 ASP A C 1
ATOM 1490 O O . ASP A 1 188 ? -26.966 -0.642 31.328 1.00 96.06 188 ASP A O 1
ATOM 1494 N N . ALA A 1 189 ? -28.052 -0.781 29.364 1.00 93.25 189 ALA A N 1
ATOM 1495 C CA . ALA A 1 189 ? -29.099 0.194 29.667 1.00 93.25 189 ALA A CA 1
ATOM 1496 C C . ALA A 1 189 ? -29.907 -0.128 30.939 1.00 93.25 189 ALA A C 1
ATOM 1498 O O . ALA A 1 189 ? -30.455 0.771 31.570 1.00 93.25 189 ALA A O 1
ATOM 1499 N N . ASN A 1 190 ? -29.977 -1.406 31.319 1.00 94.00 190 ASN A N 1
ATOM 1500 C CA . ASN A 1 190 ? -30.706 -1.891 32.488 1.00 94.00 190 ASN A CA 1
ATOM 1501 C C . ASN A 1 190 ? -29.793 -2.027 33.721 1.00 94.00 190 ASN A C 1
ATOM 1503 O O . ASN A 1 190 ? -30.231 -2.514 34.764 1.00 94.00 190 ASN A O 1
ATOM 1507 N N . GLY A 1 191 ? -28.518 -1.636 33.616 1.00 94.62 191 GLY A N 1
ATOM 1508 C CA . GLY A 1 191 ? -27.533 -1.745 34.689 1.00 94.62 191 GLY A CA 1
ATOM 1509 C C . GLY A 1 191 ? -26.936 -3.147 34.859 1.00 94.62 191 GLY A C 1
ATOM 1510 O O . GLY A 1 191 ? -26.249 -3.396 35.856 1.00 94.62 191 GLY A O 1
ATOM 1511 N N . LYS A 1 192 ? -27.174 -4.073 33.921 1.00 95.19 192 LYS A N 1
ATOM 1512 C CA . LYS A 1 192 ? -26.637 -5.438 33.980 1.00 95.19 192 LYS A CA 1
ATOM 1513 C C . LYS A 1 192 ? -25.205 -5.482 33.448 1.00 95.19 192 LYS A C 1
ATOM 1515 O O . LYS A 1 192 ? -24.916 -4.993 32.359 1.00 95.19 192 LYS A O 1
ATOM 1520 N N . SER A 1 193 ? -24.323 -6.136 34.202 1.00 95.50 193 SER A N 1
ATOM 1521 C CA . SER A 1 193 ? -22.967 -6.486 33.766 1.00 95.50 193 SER A CA 1
ATOM 1522 C C . SER A 1 193 ? -22.976 -7.799 32.979 1.00 95.50 193 SER A C 1
ATOM 1524 O O . SER A 1 193 ? -23.647 -8.758 33.368 1.00 95.50 193 SER A O 1
ATOM 1526 N N . TRP A 1 194 ? -22.217 -7.847 31.883 1.00 94.12 194 TRP A N 1
ATOM 1527 C CA . TRP A 1 194 ? -22.185 -8.987 30.952 1.00 94.12 194 TRP A CA 1
ATOM 1528 C C . TRP A 1 194 ? -20.896 -9.807 31.000 1.00 94.12 194 TRP A C 1
ATOM 1530 O O . TRP A 1 194 ? -20.853 -10.905 30.446 1.00 94.12 194 TRP A O 1
ATOM 1540 N N . PHE A 1 195 ? -19.858 -9.280 31.645 1.00 95.31 195 PHE A N 1
ATOM 1541 C CA . PHE A 1 195 ? -18.513 -9.838 31.627 1.00 95.31 195 PHE A CA 1
ATOM 1542 C C . PHE A 1 195 ? -17.961 -9.992 33.040 1.00 95.31 195 PHE A C 1
ATOM 1544 O O . PHE A 1 195 ? -18.405 -9.328 33.977 1.00 95.31 195 PHE A O 1
ATOM 1551 N N . GLU A 1 196 ? -16.969 -10.868 33.179 1.00 95.62 196 GLU A N 1
ATOM 1552 C CA . GLU A 1 196 ? -16.154 -10.963 34.387 1.00 95.62 196 GLU A CA 1
ATOM 1553 C C . GLU A 1 196 ? -15.450 -9.627 34.653 1.00 95.62 196 GLU A C 1
ATOM 1555 O O . GLU A 1 196 ? -15.045 -8.941 33.715 1.00 95.62 196 GLU A O 1
ATOM 1560 N N . LYS A 1 197 ? -15.285 -9.275 35.931 1.00 92.00 197 LYS A N 1
ATOM 1561 C CA . LYS A 1 197 ? -14.815 -7.954 36.375 1.00 92.00 197 LYS A CA 1
ATOM 1562 C C . LYS A 1 197 ? -13.517 -7.496 35.697 1.00 92.00 197 LYS A C 1
ATOM 1564 O O .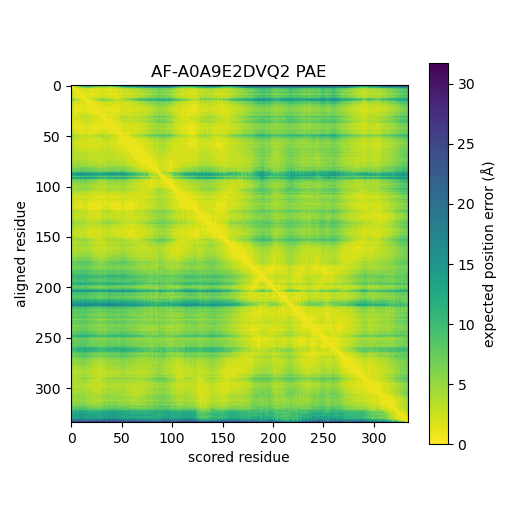 LYS A 1 197 ? -13.415 -6.348 35.287 1.00 92.00 197 LYS A O 1
ATOM 1569 N N . ASP A 1 198 ? -12.559 -8.402 35.529 1.00 92.62 198 ASP A N 1
ATOM 1570 C CA . ASP A 1 198 ? -11.235 -8.071 34.989 1.00 92.62 198 ASP A CA 1
ATOM 1571 C C . ASP A 1 198 ? -11.141 -8.285 33.464 1.00 92.62 198 ASP A C 1
ATOM 1573 O O . ASP A 1 198 ? -10.064 -8.200 32.870 1.00 92.62 198 ASP A O 1
ATOM 1577 N N . ARG A 1 199 ? -12.268 -8.579 32.797 1.00 95.62 199 ARG A N 1
ATOM 1578 C CA . ARG A 1 199 ? -12.290 -8.873 31.363 1.00 95.62 199 ARG A CA 1
ATOM 1579 C C . ARG A 1 199 ? -12.033 -7.612 30.543 1.00 95.62 199 ARG A C 1
ATOM 1581 O O . ARG A 1 199 ? -12.714 -6.597 30.696 1.00 95.62 199 ARG A O 1
ATOM 1588 N N . LYS A 1 200 ? -11.120 -7.743 29.579 1.00 95.38 200 LYS A N 1
ATOM 1589 C CA . LYS A 1 200 ? -10.858 -6.747 28.538 1.00 95.38 200 LYS A CA 1
ATOM 1590 C C . LYS A 1 200 ? -11.088 -7.333 27.151 1.00 95.38 200 LYS A C 1
ATOM 1592 O O . LYS A 1 200 ? -10.838 -8.520 26.938 1.00 95.38 200 LYS A O 1
ATOM 1597 N N . LEU A 1 201 ? -11.538 -6.505 26.213 1.00 95.25 201 LEU A N 1
ATOM 1598 C CA . LEU A 1 201 ? -11.642 -6.857 24.796 1.00 95.25 201 LEU A CA 1
ATOM 1599 C C . LEU A 1 201 ? -10.887 -5.831 23.955 1.00 95.25 201 LEU A C 1
ATOM 1601 O O . LEU A 1 201 ? -11.045 -4.629 24.135 1.00 95.25 201 LEU A O 1
ATOM 1605 N N . ILE A 1 202 ? -10.095 -6.318 23.004 1.00 92.50 202 ILE A N 1
ATOM 1606 C CA . ILE A 1 202 ? -9.498 -5.487 21.958 1.00 92.50 202 ILE A CA 1
ATOM 1607 C C . ILE A 1 202 ? -10.629 -4.909 21.104 1.00 92.50 202 ILE A C 1
ATOM 1609 O O . ILE A 1 202 ? -11.406 -5.670 20.517 1.00 92.50 202 ILE A O 1
ATOM 1613 N N . ALA A 1 203 ? -10.706 -3.582 20.999 1.00 90.50 203 ALA A N 1
ATOM 1614 C CA . ALA A 1 203 ? -11.816 -2.915 20.325 1.00 90.50 203 ALA A CA 1
ATOM 1615 C C . ALA A 1 203 ? -11.973 -3.319 18.848 1.00 90.50 203 ALA A C 1
ATOM 1617 O O . ALA A 1 203 ? -13.082 -3.579 18.387 1.00 90.50 203 ALA A O 1
ATOM 1618 N N . HIS A 1 204 ? -10.868 -3.420 18.104 1.00 82.12 204 HIS A N 1
ATOM 1619 C CA . HIS A 1 204 ? -10.896 -3.614 16.650 1.00 82.12 204 HIS A CA 1
ATOM 1620 C C . HIS A 1 204 ? -11.103 -5.075 16.186 1.00 82.12 204 HIS A C 1
ATOM 1622 O O . HIS A 1 204 ? -11.403 -5.297 15.011 1.00 82.12 204 HIS A O 1
ATOM 1628 N N . TRP A 1 205 ? -11.038 -6.061 17.093 1.00 83.38 205 TRP A N 1
ATOM 1629 C CA . TRP A 1 205 ? -11.323 -7.477 16.788 1.00 83.38 205 TRP A CA 1
ATOM 1630 C C . TRP A 1 205 ? -12.393 -8.064 17.702 1.00 83.38 205 TRP A C 1
ATOM 1632 O O . TRP A 1 205 ? -13.462 -8.469 17.242 1.00 83.38 205 TRP A O 1
ATOM 1642 N N . LEU A 1 206 ? -12.115 -8.082 19.006 1.00 92.94 206 LEU A N 1
ATOM 1643 C CA . LEU A 1 206 ? -12.850 -8.903 19.961 1.00 92.94 206 LEU A CA 1
ATOM 1644 C C . LEU A 1 206 ? -14.236 -8.338 20.283 1.00 92.94 206 LEU A C 1
ATOM 1646 O O . LEU A 1 206 ? -15.152 -9.113 20.523 1.00 92.94 206 LEU A O 1
ATOM 1650 N N . ILE A 1 207 ? -14.440 -7.016 20.224 1.00 93.75 207 ILE A N 1
ATOM 1651 C CA . ILE A 1 207 ? -15.788 -6.439 20.393 1.00 93.75 207 ILE A CA 1
ATOM 1652 C C . ILE A 1 207 ? -16.734 -6.914 19.286 1.00 93.75 207 ILE A C 1
ATOM 1654 O O . ILE A 1 207 ? -17.864 -7.306 19.571 1.00 93.75 207 ILE A O 1
ATOM 1658 N N . ARG A 1 208 ? -16.282 -6.926 18.026 1.00 91.62 208 ARG A N 1
ATOM 1659 C CA . ARG A 1 208 ? -17.090 -7.408 16.894 1.00 91.62 208 ARG A CA 1
ATOM 1660 C C . ARG A 1 208 ? -17.444 -8.887 17.053 1.00 91.62 208 ARG A C 1
ATOM 1662 O O . ARG A 1 208 ? -18.575 -9.283 16.776 1.00 91.62 208 ARG A O 1
ATOM 1669 N N . GLU A 1 209 ? -16.484 -9.703 17.477 1.00 93.38 209 GLU A N 1
ATOM 1670 C CA . GLU A 1 209 ? -16.707 -11.130 17.732 1.00 93.38 209 GLU A CA 1
ATOM 1671 C C . GLU A 1 209 ? -17.695 -11.353 18.874 1.00 93.38 209 GLU A C 1
ATOM 1673 O O . GLU A 1 209 ? -18.590 -12.186 18.759 1.00 93.38 209 GLU A O 1
ATOM 1678 N N . GLU A 1 210 ? -17.594 -10.554 19.930 1.00 94.06 210 GLU A N 1
ATOM 1679 C CA . GLU A 1 210 ? -18.481 -10.637 21.081 1.00 94.06 210 GLU A CA 1
ATOM 1680 C C . GLU A 1 210 ? -19.911 -10.176 20.757 1.00 94.06 210 GLU A C 1
ATOM 1682 O O . GLU A 1 210 ? -20.878 -10.789 21.215 1.00 94.06 210 GLU A O 1
ATOM 1687 N N . ILE A 1 211 ? -20.065 -9.153 19.905 1.00 93.69 211 ILE A N 1
ATOM 1688 C CA . ILE A 1 211 ? -21.363 -8.772 19.325 1.00 93.69 211 ILE A CA 1
ATOM 1689 C C . ILE A 1 211 ? -21.954 -9.972 18.575 1.00 93.69 211 ILE A C 1
ATOM 1691 O O . ILE A 1 211 ? -23.100 -10.348 18.816 1.00 93.69 211 ILE A O 1
ATOM 1695 N N . LYS A 1 212 ? -21.160 -10.633 17.724 1.00 93.06 212 LYS A N 1
ATOM 1696 C CA . LYS A 1 212 ? -21.617 -11.808 16.971 1.00 93.06 212 LYS A CA 1
ATOM 1697 C C . LYS A 1 212 ? -21.987 -12.983 17.884 1.00 93.06 212 LYS A C 1
ATOM 1699 O O . LYS A 1 212 ? -22.990 -13.649 17.639 1.00 93.06 212 LYS A O 1
ATOM 1704 N N . ALA A 1 213 ? -21.216 -13.234 18.939 1.00 91.81 213 ALA A N 1
ATOM 1705 C CA . ALA A 1 213 ? -21.523 -14.273 19.922 1.00 91.81 213 ALA A CA 1
ATOM 1706 C C . ALA A 1 213 ? -22.855 -14.013 20.650 1.00 91.81 213 ALA A C 1
ATOM 1708 O O . ALA A 1 213 ? -23.520 -14.953 21.081 1.00 91.81 213 ALA A O 1
ATOM 1709 N N . GLY A 1 214 ? -23.273 -12.748 20.745 1.00 90.94 214 GLY A N 1
ATOM 1710 C CA . GLY A 1 214 ? -24.556 -12.351 21.312 1.00 90.94 214 GLY A CA 1
ATOM 1711 C C . GLY A 1 214 ? -25.785 -12.768 20.495 1.00 90.94 214 GLY A C 1
ATOM 1712 O O . GLY A 1 214 ? -26.872 -12.785 21.062 1.00 90.94 214 GLY A O 1
ATOM 1713 N N . TYR A 1 215 ? -25.667 -13.124 19.208 1.00 89.75 215 TYR A N 1
ATOM 1714 C CA . TYR A 1 215 ? -26.842 -13.447 18.376 1.00 89.75 215 TYR A CA 1
ATOM 1715 C C . TYR A 1 215 ? -27.637 -14.662 18.861 1.00 89.75 215 TYR A C 1
ATOM 1717 O O . TYR A 1 215 ? -28.839 -14.737 18.627 1.00 89.75 215 TYR A O 1
ATOM 1725 N N . THR A 1 216 ? -26.981 -15.611 19.527 1.00 90.88 216 THR A N 1
ATOM 1726 C CA . THR A 1 216 ? -27.607 -16.852 20.007 1.00 90.88 216 THR A CA 1
ATOM 1727 C C . THR A 1 216 ? -27.754 -16.891 21.529 1.00 90.88 216 THR A C 1
ATOM 1729 O O . THR A 1 216 ? -28.029 -17.953 22.080 1.00 90.88 216 THR A O 1
ATOM 1732 N N . GLN A 1 217 ? -27.502 -15.777 22.225 1.00 90.62 217 GLN A N 1
ATOM 1733 C CA . GLN A 1 217 ? -27.564 -15.694 23.687 1.00 90.62 217 GLN A CA 1
ATOM 1734 C C . GLN A 1 217 ? -28.889 -15.075 24.142 1.00 90.62 217 GLN A C 1
ATOM 1736 O O . GLN A 1 217 ? -29.339 -14.078 23.578 1.00 90.62 217 GLN A O 1
ATOM 1741 N N . ASP A 1 218 ? -29.474 -15.614 25.212 1.00 89.12 218 ASP A N 1
ATOM 1742 C CA . ASP A 1 218 ? -30.652 -15.021 25.851 1.00 89.12 218 ASP A CA 1
ATOM 1743 C C . ASP A 1 218 ? -30.322 -13.619 26.395 1.00 89.12 218 ASP A C 1
ATOM 1745 O O . ASP A 1 218 ? -29.368 -13.430 27.158 1.00 89.12 218 ASP A O 1
ATOM 1749 N N . GLY A 1 219 ? -31.098 -12.613 25.981 1.00 85.00 219 GLY A N 1
ATOM 1750 C CA . GLY A 1 219 ? -30.798 -11.198 26.254 1.00 85.00 219 GLY A CA 1
ATOM 1751 C C . GLY A 1 219 ? -29.539 -10.685 25.537 1.00 85.00 219 GLY A C 1
ATOM 1752 O O . GLY A 1 219 ? -28.949 -9.676 25.915 1.00 85.00 219 GLY A O 1
ATOM 1753 N N . GLY A 1 220 ? -29.064 -11.390 24.510 1.00 92.31 220 GLY A N 1
ATOM 1754 C CA . GLY A 1 220 ? -27.860 -11.007 23.782 1.00 92.31 220 GLY A CA 1
ATOM 1755 C C . GLY A 1 220 ? -27.988 -9.674 23.042 1.00 92.31 220 GLY A C 1
ATOM 1756 O O . GLY A 1 220 ? -26.969 -9.066 22.720 1.00 92.31 220 GLY A O 1
ATOM 1757 N N . LEU A 1 221 ? -29.206 -9.181 22.798 1.00 93.31 221 LEU A N 1
ATOM 1758 C CA . LEU A 1 221 ? -29.441 -7.892 22.146 1.00 93.31 221 LEU A CA 1
ATOM 1759 C C . LEU A 1 221 ? -28.953 -6.718 23.007 1.00 93.31 221 LEU A C 1
ATOM 1761 O O . LEU A 1 221 ? -28.321 -5.795 22.497 1.00 93.31 221 LEU A O 1
ATOM 1765 N N . GLU A 1 222 ? -29.205 -6.749 24.311 1.00 94.44 222 GLU A N 1
ATOM 1766 C CA . GLU A 1 222 ? -28.781 -5.727 25.265 1.00 94.44 222 GLU A CA 1
ATOM 1767 C C . GLU A 1 222 ? -27.253 -5.666 25.356 1.00 94.44 222 GLU A C 1
ATOM 1769 O O . GLU A 1 222 ? -26.665 -4.584 25.288 1.00 94.44 222 GLU A O 1
ATOM 1774 N N . LYS A 1 223 ? -26.603 -6.835 25.391 1.00 94.44 223 LYS A N 1
ATOM 1775 C CA . LYS A 1 223 ? -25.144 -6.970 25.312 1.00 94.44 223 LYS A CA 1
ATOM 1776 C C . LYS A 1 223 ? -24.583 -6.385 24.015 1.00 94.44 223 LYS A C 1
ATOM 1778 O O . LYS A 1 223 ? -23.650 -5.584 24.049 1.00 94.44 223 LYS A O 1
ATOM 1783 N N . GLN A 1 224 ? -25.162 -6.762 22.872 1.00 95.19 224 GLN A N 1
ATOM 1784 C CA . GLN A 1 224 ? -24.763 -6.262 21.554 1.00 95.19 224 GLN A CA 1
ATOM 1785 C C . GLN A 1 224 ? -24.885 -4.739 21.469 1.00 95.19 224 GLN A C 1
ATOM 1787 O O . GLN A 1 224 ? -23.976 -4.075 20.969 1.00 95.19 224 GLN A O 1
ATOM 1792 N N . ARG A 1 225 ? -25.980 -4.173 21.988 1.00 94.94 225 ARG A N 1
ATOM 1793 C CA . ARG A 1 225 ? -26.201 -2.722 22.033 1.00 94.94 225 ARG A CA 1
ATOM 1794 C C . ARG A 1 225 ? -25.178 -2.022 22.923 1.00 94.94 225 ARG A C 1
ATOM 1796 O O . ARG A 1 225 ? -24.590 -1.040 22.481 1.00 94.94 225 ARG A O 1
ATOM 1803 N N . ALA A 1 226 ? -24.914 -2.540 24.124 1.00 94.75 226 ALA A N 1
ATOM 1804 C CA . ALA A 1 226 ? -23.908 -1.975 25.025 1.00 94.75 226 ALA A CA 1
ATOM 1805 C C . ALA A 1 226 ? -22.512 -1.940 24.372 1.00 94.75 226 ALA A C 1
ATOM 1807 O O . ALA A 1 226 ? -21.842 -0.911 24.388 1.00 94.75 226 ALA A O 1
ATOM 1808 N N . LEU A 1 227 ? -22.101 -3.033 23.722 1.00 95.75 227 LEU A N 1
ATOM 1809 C CA . LEU A 1 227 ? -20.837 -3.104 22.979 1.00 95.75 227 LEU A CA 1
ATOM 1810 C C . LEU A 1 227 ? -20.805 -2.174 21.757 1.00 95.75 227 LEU A C 1
ATOM 1812 O O . LEU A 1 227 ? -19.787 -1.538 21.493 1.00 95.75 227 LEU A O 1
ATOM 1816 N N . SER A 1 228 ? -21.914 -2.059 21.024 1.00 94.94 228 SER A N 1
ATOM 1817 C CA . SER A 1 228 ? -22.008 -1.180 19.849 1.00 94.94 228 SER A CA 1
ATOM 1818 C C . SER A 1 228 ? -21.831 0.292 20.222 1.00 94.94 228 SER A C 1
ATOM 1820 O O . SER A 1 228 ? -21.205 1.044 19.474 1.00 94.94 228 SER A O 1
ATOM 1822 N N . TRP A 1 229 ? -22.309 0.701 21.402 1.00 96.56 229 TRP A N 1
ATOM 1823 C CA . TRP A 1 229 ? -22.087 2.055 21.901 1.00 96.56 229 TRP A CA 1
ATOM 1824 C C . TRP A 1 229 ? -20.610 2.368 22.114 1.00 96.56 229 TRP A C 1
ATOM 1826 O O . TRP A 1 229 ? -20.207 3.476 21.791 1.00 96.56 229 TRP A O 1
ATOM 1836 N N . VAL A 1 230 ? -19.775 1.416 22.540 1.00 95.00 230 VAL A N 1
ATOM 1837 C CA . VAL A 1 230 ? -18.318 1.638 22.642 1.00 95.00 230 VAL A CA 1
ATOM 1838 C C . VAL A 1 230 ? -17.740 2.115 21.309 1.00 95.00 230 VAL A C 1
ATOM 1840 O O . VAL A 1 230 ? -16.986 3.087 21.263 1.00 95.00 230 VAL A O 1
ATOM 1843 N N . MET A 1 231 ? -18.151 1.471 20.212 1.00 91.38 231 MET A N 1
ATOM 1844 C CA . MET A 1 231 ? -17.732 1.851 18.864 1.00 91.38 231 MET A CA 1
ATOM 1845 C C . MET A 1 231 ? -18.261 3.238 18.488 1.00 91.38 231 MET A C 1
ATOM 1847 O O . MET A 1 231 ? -17.501 4.056 17.977 1.00 91.38 231 MET A O 1
ATOM 1851 N N . GLY A 1 232 ? -19.534 3.523 18.783 1.00 94.62 232 GLY A N 1
ATOM 1852 C CA . GLY A 1 232 ? -20.145 4.836 18.553 1.00 94.62 232 GLY A CA 1
ATOM 1853 C C . GLY A 1 232 ? -19.419 5.965 19.289 1.00 94.62 232 GLY A C 1
ATOM 1854 O O . GLY A 1 232 ? -19.033 6.947 18.663 1.00 94.62 232 GLY A O 1
ATOM 1855 N N . ARG A 1 233 ? -19.132 5.772 20.583 1.00 96.19 233 ARG A N 1
ATOM 1856 C CA . ARG A 1 233 ? -18.409 6.726 21.440 1.00 96.19 233 ARG A CA 1
ATOM 1857 C C . ARG A 1 233 ? -16.987 6.990 20.952 1.00 96.19 233 ARG A C 1
ATOM 1859 O O . ARG A 1 233 ? -16.479 8.103 21.026 1.00 96.19 233 ARG A O 1
ATOM 1866 N N . HIS A 1 234 ? -16.324 5.966 20.426 1.00 92.88 234 HIS A N 1
ATOM 1867 C CA . HIS A 1 234 ? -15.001 6.134 19.837 1.00 92.88 234 HIS A CA 1
ATOM 1868 C C . HIS A 1 234 ? -15.050 6.849 18.469 1.00 92.88 234 HIS A C 1
ATOM 1870 O O . HIS A 1 234 ? -14.115 7.562 18.112 1.00 92.88 234 HIS A O 1
ATOM 1876 N N . ILE A 1 235 ? -16.136 6.690 17.701 1.00 93.81 235 ILE A N 1
ATOM 1877 C CA . ILE A 1 235 ? -16.353 7.386 16.422 1.00 93.81 235 ILE A CA 1
ATOM 1878 C C . ILE A 1 235 ? -16.694 8.864 16.632 1.00 93.81 235 ILE A C 1
ATOM 1880 O O . ILE A 1 235 ? -16.184 9.700 15.894 1.00 93.81 235 ILE A O 1
ATOM 1884 N N . ASP A 1 236 ? -17.552 9.202 17.592 1.00 95.75 236 ASP A N 1
ATOM 1885 C CA . ASP A 1 236 ? -17.969 10.591 17.839 1.00 95.75 236 ASP A CA 1
ATOM 1886 C C . ASP A 1 236 ? -17.023 11.364 18.780 1.00 95.75 236 ASP A C 1
ATOM 1888 O O . ASP A 1 236 ? -17.172 12.572 18.954 1.00 95.75 236 ASP A O 1
ATOM 1892 N N . GLY A 1 237 ? -16.019 10.685 19.345 1.00 95.56 237 GLY A N 1
ATOM 1893 C CA . GLY A 1 237 ? -15.013 11.270 20.232 1.00 95.56 237 GLY A CA 1
ATOM 1894 C C . GLY A 1 237 ? -15.467 11.434 21.683 1.00 95.56 237 GLY A C 1
ATOM 1895 O O . GLY A 1 237 ? -14.760 12.049 22.479 1.00 95.56 237 GLY A O 1
ATOM 1896 N N . THR A 1 238 ? -16.627 10.888 22.053 1.00 97.56 238 THR A N 1
ATOM 1897 C CA . THR A 1 238 ? -17.161 10.953 23.421 1.00 97.56 238 THR A CA 1
ATOM 1898 C C . THR A 1 238 ? -16.773 9.754 24.287 1.00 97.56 238 THR A C 1
ATOM 1900 O O . THR A 1 238 ? -17.277 9.607 25.397 1.00 97.56 238 THR A O 1
ATOM 1903 N N . LEU A 1 239 ? -15.869 8.889 23.820 1.00 97.19 239 LEU A N 1
ATOM 1904 C CA . LEU A 1 239 ? -15.295 7.826 24.644 1.00 97.19 239 LEU A CA 1
ATOM 1905 C C . LEU A 1 239 ? -14.534 8.442 25.833 1.00 97.19 239 LEU A C 1
ATOM 1907 O O . LEU A 1 239 ? -13.658 9.276 25.600 1.00 97.19 239 LEU A O 1
ATOM 1911 N N . PRO A 1 240 ? -14.802 8.034 27.083 1.00 97.81 240 PRO A N 1
ATOM 1912 C CA . PRO A 1 240 ? -14.027 8.520 28.217 1.00 97.81 240 PRO A CA 1
ATOM 1913 C C . PRO A 1 240 ? -12.562 8.075 28.125 1.00 97.81 240 PRO A C 1
ATOM 1915 O O . PRO A 1 240 ? -12.288 6.906 27.841 1.00 97.81 240 PRO A O 1
ATOM 1918 N N . THR A 1 241 ? -11.620 8.967 28.430 1.00 96.94 241 THR A N 1
ATOM 1919 C CA . THR A 1 241 ? -10.173 8.685 28.395 1.00 96.94 241 THR A CA 1
ATOM 1920 C C . THR A 1 241 ? -9.816 7.488 29.280 1.00 96.94 241 THR A C 1
ATOM 1922 O O . THR A 1 241 ? -9.106 6.583 28.860 1.00 96.94 241 THR A O 1
ATOM 1925 N N . GLN A 1 242 ? -10.440 7.377 30.454 1.00 96.88 242 GLN A N 1
ATOM 1926 C CA . GLN A 1 242 ? -10.246 6.239 31.362 1.00 96.88 242 GLN A CA 1
ATOM 1927 C C . GLN A 1 242 ? -10.711 4.873 30.813 1.00 96.88 242 GLN A C 1
ATOM 1929 O O . GLN A 1 242 ? -10.317 3.829 31.337 1.00 96.88 242 GLN A O 1
ATOM 1934 N N . ILE A 1 243 ? -11.556 4.850 29.776 1.00 97.00 243 ILE A N 1
ATOM 1935 C CA . ILE A 1 243 ? -11.921 3.619 29.058 1.00 97.00 243 ILE A CA 1
ATOM 1936 C C . ILE A 1 243 ? -10.859 3.278 28.010 1.00 97.00 243 ILE A C 1
ATOM 1938 O O . ILE A 1 243 ? -10.509 2.105 27.890 1.00 97.00 243 ILE A O 1
ATOM 1942 N N . MET A 1 244 ? -10.338 4.281 27.290 1.00 95.12 244 MET A N 1
ATOM 1943 C CA . MET A 1 244 ? -9.226 4.120 26.340 1.00 95.12 244 MET A CA 1
ATOM 1944 C C . MET A 1 244 ? -7.982 3.570 27.047 1.00 95.12 244 MET A C 1
ATOM 1946 O O . MET A 1 244 ? -7.453 2.539 26.644 1.00 95.12 244 MET A O 1
ATOM 1950 N N . ASP A 1 245 ? -7.605 4.193 28.163 1.00 94.06 245 ASP A N 1
ATOM 1951 C CA . ASP A 1 245 ? -6.407 3.848 28.937 1.00 94.06 245 ASP A CA 1
ATOM 1952 C C . ASP A 1 245 ? -6.615 2.622 29.834 1.00 94.06 245 ASP A C 1
ATOM 1954 O O . ASP A 1 245 ? -5.708 2.177 30.538 1.00 94.06 245 ASP A O 1
ATOM 1958 N N . SER A 1 246 ? -7.825 2.049 29.831 1.00 93.44 246 SER A N 1
ATOM 1959 C CA . SER A 1 246 ? -8.141 0.848 30.601 1.00 93.44 246 SER A CA 1
ATOM 1960 C C . SER A 1 246 ? -7.957 1.040 32.126 1.00 93.44 246 SER A C 1
ATOM 1962 O O . SER A 1 246 ? -7.605 0.093 32.837 1.00 93.44 246 SER A O 1
ATOM 1964 N N . THR A 1 247 ? -8.200 2.261 32.629 1.00 94.94 247 THR A N 1
ATOM 1965 C CA . THR A 1 247 ? -8.013 2.693 34.034 1.00 94.94 247 THR A CA 1
ATOM 1966 C C . THR A 1 247 ? -9.319 2.871 34.816 1.00 94.94 247 THR A C 1
ATOM 1968 O O . THR A 1 247 ? -9.290 3.097 36.027 1.00 94.94 247 THR A O 1
ATOM 1971 N N . CYS A 1 248 ? -10.474 2.758 34.155 1.00 95.56 248 CYS A N 1
ATOM 1972 C CA . CYS A 1 248 ? -11.783 2.901 34.790 1.00 95.56 248 CYS A CA 1
ATOM 1973 C C . CYS A 1 248 ? -12.014 1.856 35.901 1.00 95.56 248 CYS A C 1
ATOM 1975 O O . CYS A 1 248 ? -11.817 0.659 35.696 1.00 95.56 248 CYS A O 1
ATOM 1977 N N . THR A 1 249 ? -12.480 2.310 37.070 1.00 94.06 249 THR A N 1
ATOM 1978 C CA . THR A 1 249 ? -12.771 1.455 38.241 1.00 94.06 249 THR A CA 1
ATOM 1979 C C . THR A 1 249 ? -14.254 1.397 38.623 1.00 94.06 249 THR A C 1
ATOM 1981 O O . THR A 1 249 ? -14.660 0.491 39.356 1.00 94.06 249 THR A O 1
ATOM 1984 N N . GLY A 1 250 ? -15.066 2.326 38.109 1.00 95.25 250 GLY A N 1
ATOM 1985 C CA . GLY A 1 250 ? -16.518 2.376 38.301 1.00 95.25 250 GLY A CA 1
ATOM 1986 C C . GLY A 1 250 ? -17.289 1.598 37.234 1.00 95.25 250 GLY A C 1
ATOM 1987 O O . GLY A 1 250 ? -16.697 1.057 36.298 1.00 95.25 250 GLY A O 1
ATOM 1988 N N . LYS A 1 251 ? -18.618 1.537 37.363 1.00 97.56 251 LYS A N 1
ATOM 1989 C CA . LYS A 1 251 ? -19.501 0.937 36.354 1.00 97.56 251 LYS A CA 1
ATOM 1990 C C . LYS A 1 251 ? -19.799 1.934 35.243 1.00 97.56 251 LYS A C 1
ATOM 1992 O O . LYS A 1 251 ? -20.480 2.929 35.473 1.00 97.56 251 LYS A O 1
ATOM 1997 N N . TRP A 1 252 ? -19.345 1.648 34.032 1.00 98.00 252 TRP A N 1
ATOM 1998 C CA . TRP A 1 252 ? -19.578 2.489 32.866 1.00 98.00 252 TRP A CA 1
ATOM 1999 C C . TRP A 1 252 ? -20.809 2.035 32.079 1.00 98.00 252 TRP A C 1
ATOM 2001 O O . TRP A 1 252 ? -20.881 0.898 31.612 1.00 98.00 252 TRP A O 1
ATOM 2011 N N . ASN A 1 253 ? -21.771 2.938 31.900 1.00 97.88 253 ASN A N 1
ATOM 2012 C CA . ASN A 1 253 ? -22.863 2.770 30.948 1.00 97.88 253 ASN A CA 1
ATOM 2013 C C . ASN A 1 253 ? -22.465 3.459 29.628 1.00 97.88 253 ASN A C 1
ATOM 2015 O O . ASN A 1 253 ? -22.429 4.689 29.593 1.00 97.88 253 ASN A O 1
ATOM 2019 N N . PRO A 1 254 ? -22.186 2.719 28.541 1.00 97.06 254 PRO A N 1
ATOM 2020 C CA . PRO A 1 254 ? -21.725 3.289 27.275 1.00 97.06 254 PRO A CA 1
ATOM 2021 C C . PRO A 1 254 ? -22.840 4.015 26.503 1.00 97.06 254 PRO A C 1
ATOM 2023 O O . PRO A 1 254 ? -22.555 4.898 25.689 1.00 97.06 254 PRO A O 1
ATOM 2026 N N . GLN A 1 255 ? -24.108 3.672 26.760 1.00 96.75 255 GLN A N 1
ATOM 2027 C CA . GLN A 1 255 ? -25.258 4.318 26.134 1.00 96.75 255 GLN A CA 1
ATOM 2028 C C . GLN A 1 255 ? -25.481 5.712 26.709 1.00 96.75 255 GLN A C 1
ATOM 2030 O O . GLN A 1 255 ? -25.534 6.669 25.948 1.00 96.75 255 GLN A O 1
ATOM 2035 N N . GLU A 1 256 ? -25.566 5.835 28.031 1.00 97.12 256 GLU A N 1
ATOM 2036 C CA . GLU A 1 256 ? -25.729 7.136 28.701 1.00 97.12 256 GLU A CA 1
ATOM 2037 C C . GLU A 1 256 ? -24.398 7.891 28.832 1.00 97.12 256 GLU A C 1
ATOM 2039 O O . GLU A 1 256 ? -24.372 9.090 29.083 1.00 97.12 256 GLU A O 1
ATOM 2044 N N . ASN A 1 257 ? -23.284 7.187 28.611 1.00 97.38 257 ASN A N 1
ATOM 2045 C CA . ASN A 1 257 ? -21.916 7.656 28.803 1.00 97.38 257 ASN A CA 1
ATOM 2046 C C . ASN A 1 257 ? -21.652 8.191 30.212 1.00 97.38 257 ASN A C 1
ATOM 2048 O O . ASN A 1 257 ? -21.101 9.270 30.393 1.00 97.38 257 ASN A O 1
ATOM 2052 N N . THR A 1 258 ? -22.055 7.414 31.211 1.00 97.62 258 THR A N 1
ATOM 2053 C CA . THR A 1 258 ? -21.921 7.764 32.630 1.00 97.62 258 THR A CA 1
ATOM 2054 C C . THR A 1 258 ? -21.106 6.719 33.366 1.00 97.62 258 THR A C 1
ATOM 2056 O O . THR A 1 258 ? -21.224 5.529 33.057 1.00 97.62 258 THR A O 1
ATOM 2059 N N . ILE A 1 259 ? -20.359 7.128 34.390 1.00 97.62 259 ILE A N 1
ATOM 2060 C CA . ILE A 1 259 ? -19.643 6.211 35.286 1.00 97.62 259 ILE A CA 1
ATOM 2061 C C . ILE A 1 259 ? -20.258 6.307 36.675 1.00 97.62 259 ILE A C 1
ATOM 2063 O O . ILE A 1 259 ? -20.405 7.394 37.224 1.00 97.62 259 ILE A O 1
ATOM 2067 N N . ASP A 1 260 ? -20.715 5.165 37.191 1.00 96.69 260 ASP A N 1
ATOM 2068 C CA . ASP A 1 260 ? -21.526 5.057 38.409 1.00 96.69 260 ASP A CA 1
ATOM 2069 C C . ASP A 1 260 ? -22.751 5.999 38.410 1.00 96.69 260 ASP A C 1
ATOM 2071 O O . ASP A 1 260 ? -23.198 6.484 39.448 1.00 96.69 260 ASP A O 1
ATOM 2075 N N . GLY A 1 261 ? -23.305 6.259 37.219 1.00 95.44 261 GLY A N 1
ATOM 2076 C CA . GLY A 1 261 ? -24.445 7.159 37.002 1.00 95.44 261 GLY A CA 1
ATOM 2077 C C . GLY A 1 261 ? -24.106 8.654 37.034 1.00 95.44 261 GLY A C 1
ATOM 2078 O O . GLY A 1 261 ? -25.010 9.476 36.909 1.00 95.44 261 GLY A O 1
ATOM 2079 N N . GLY A 1 262 ? -22.831 9.008 37.203 1.00 96.00 262 GLY A N 1
ATOM 2080 C CA . GLY A 1 262 ? -22.329 10.378 37.169 1.00 96.00 262 GLY A CA 1
ATOM 2081 C C . GLY A 1 262 ? -21.596 10.723 35.874 1.00 96.00 262 GLY A C 1
ATOM 2082 O O . GLY A 1 262 ? -21.720 10.042 34.856 1.00 96.00 262 GLY A O 1
ATOM 2083 N N . ASP A 1 263 ? -20.816 11.799 35.934 1.00 95.94 263 ASP A N 1
ATOM 2084 C CA . ASP A 1 263 ? -19.993 12.278 34.824 1.00 95.94 263 ASP A CA 1
ATOM 2085 C C . ASP A 1 263 ? -18.984 11.216 34.340 1.00 95.94 263 ASP A C 1
ATOM 2087 O O . ASP A 1 263 ? -18.419 10.463 35.136 1.00 95.94 263 ASP A O 1
ATOM 2091 N N . ALA A 1 264 ? -18.758 11.151 33.025 1.00 94.69 264 ALA A N 1
ATOM 2092 C CA . ALA A 1 264 ? -17.818 10.205 32.413 1.00 94.69 264 ALA A CA 1
ATOM 2093 C C . ALA A 1 264 ? -16.343 10.609 32.607 1.00 94.69 264 ALA A C 1
ATOM 2095 O O . ALA A 1 264 ? -15.444 9.795 32.370 1.00 94.69 264 ALA A O 1
ATOM 2096 N N . GLY A 1 265 ? -16.087 11.842 33.047 1.00 96.06 265 GLY A N 1
ATOM 2097 C CA . GLY A 1 265 ? -14.765 12.441 33.113 1.00 96.06 265 GLY A CA 1
ATOM 2098 C C . GLY A 1 265 ? -14.312 13.001 31.766 1.00 96.06 265 GLY A C 1
ATOM 2099 O O . GLY A 1 265 ? -15.112 13.323 30.887 1.00 96.06 265 GLY A O 1
ATOM 2100 N N . GLU A 1 266 ? -12.994 13.126 31.611 1.00 97.56 266 GLU A N 1
ATOM 2101 C CA . GLU A 1 266 ? -12.382 13.602 30.372 1.00 97.56 266 GLU A CA 1
ATOM 2102 C C . GLU A 1 266 ? -12.721 12.676 29.198 1.00 97.56 266 GLU A C 1
ATOM 2104 O O . GLU A 1 266 ? -12.654 11.449 29.309 1.00 97.56 266 GLU A O 1
ATOM 2109 N N . LEU A 1 267 ? -13.099 13.281 28.073 1.00 97.75 267 LEU A N 1
ATOM 2110 C CA . LEU A 1 267 ? -13.418 12.578 26.837 1.00 97.75 267 LEU A CA 1
ATOM 2111 C C . LEU A 1 267 ? -12.213 12.627 25.900 1.00 97.75 267 LEU A C 1
ATOM 2113 O O . LEU A 1 267 ? -11.547 13.655 25.796 1.00 97.75 267 LEU A O 1
ATOM 2117 N N . LEU A 1 268 ? -11.998 11.544 25.157 1.00 95.69 268 LEU A N 1
ATOM 2118 C CA . LEU A 1 268 ? -10.875 11.393 24.234 1.00 95.69 268 LEU A CA 1
ATOM 2119 C C . LEU A 1 268 ? -10.869 12.461 23.125 1.00 95.69 268 LEU A C 1
ATOM 2121 O O . LEU A 1 268 ? -9.818 12.814 22.592 1.00 95.69 268 LEU A O 1
ATOM 2125 N N . GLY A 1 269 ? -12.040 12.977 22.746 1.00 96.19 269 GLY A N 1
ATOM 2126 C CA . GLY A 1 269 ? -12.179 13.947 21.668 1.00 96.19 269 GLY A CA 1
ATOM 2127 C C . GLY A 1 269 ? -11.879 13.338 20.289 1.00 96.19 269 GLY A C 1
ATOM 2128 O O . GLY A 1 269 ? -12.027 12.132 20.079 1.00 96.19 269 GLY A O 1
ATOM 2129 N N . PRO A 1 270 ? -11.461 14.146 19.299 1.00 95.69 270 PRO A N 1
ATOM 2130 C CA . PRO A 1 270 ? -11.352 13.712 17.909 1.00 95.69 270 PRO A CA 1
ATOM 2131 C C . PRO A 1 270 ? -10.038 12.977 17.586 1.00 95.69 270 PRO A C 1
ATOM 2133 O O . PRO A 1 270 ? -9.641 12.956 16.420 1.00 95.69 270 PRO A O 1
ATOM 2136 N N . VAL A 1 271 ? -9.348 12.377 18.567 1.00 94.19 271 VAL A N 1
ATOM 2137 C CA . VAL A 1 271 ? -8.038 11.712 18.373 1.00 94.19 271 VAL A CA 1
ATOM 2138 C C . VAL A 1 271 ? -8.080 10.688 17.238 1.00 94.19 271 VAL A C 1
ATOM 2140 O O . VAL A 1 271 ? -7.175 10.646 16.408 1.00 94.19 271 VAL A O 1
ATOM 2143 N N . ARG A 1 272 ? -9.181 9.938 17.100 1.00 93.00 272 ARG A N 1
ATOM 2144 C CA . ARG A 1 272 ? -9.396 9.024 15.966 1.00 93.00 272 ARG A CA 1
ATOM 2145 C C . ARG A 1 272 ? -9.262 9.726 14.607 1.00 93.00 272 ARG A C 1
ATOM 2147 O O . ARG A 1 272 ? -8.624 9.202 13.700 1.00 93.00 272 ARG A O 1
ATOM 2154 N N . TYR A 1 273 ? -9.852 10.909 14.447 1.00 95.19 273 TYR A N 1
ATOM 2155 C CA . TYR A 1 273 ? -9.766 11.679 13.202 1.00 95.19 273 TYR A CA 1
ATOM 2156 C C . TYR A 1 273 ? -8.414 12.368 13.030 1.00 95.19 273 TYR A C 1
ATOM 2158 O O . TYR A 1 273 ? -7.980 12.572 11.898 1.00 95.19 273 TYR A O 1
ATOM 2166 N N . GLN A 1 274 ? -7.724 12.697 14.125 1.00 95.31 274 GLN A N 1
ATOM 2167 C CA . GLN A 1 274 ? -6.339 13.164 14.065 1.00 95.31 274 GLN A CA 1
ATOM 2168 C C . GLN A 1 274 ? -5.438 12.065 13.491 1.00 95.31 274 GLN A C 1
ATOM 2170 O O . GLN A 1 274 ? -4.710 12.338 12.542 1.00 95.31 274 GLN A O 1
ATOM 2175 N N . GLN A 1 275 ? -5.586 10.819 13.955 1.00 94.44 275 GLN A N 1
ATOM 2176 C CA . GLN A 1 275 ? -4.883 9.660 13.393 1.00 94.44 275 GLN A CA 1
ATOM 2177 C C . GLN A 1 275 ? -5.183 9.482 11.896 1.00 94.44 275 GLN A C 1
ATOM 2179 O O . GLN A 1 275 ? -4.264 9.358 11.089 1.00 94.44 275 GLN A O 1
ATOM 2184 N N . LEU A 1 276 ? -6.453 9.568 11.481 1.00 94.38 276 LEU A N 1
ATOM 2185 C CA . LEU A 1 276 ? -6.823 9.508 10.057 1.00 94.38 276 LEU A CA 1
ATOM 2186 C C . LEU A 1 276 ? -6.195 10.642 9.228 1.00 94.38 276 LEU A C 1
ATOM 2188 O O . LEU A 1 276 ? -5.728 10.408 8.114 1.00 94.38 276 LEU A O 1
ATOM 2192 N N . ASN A 1 277 ? -6.151 11.864 9.761 1.00 96.44 277 ASN A N 1
ATOM 2193 C CA . ASN A 1 277 ? -5.509 12.998 9.094 1.00 96.44 277 ASN A CA 1
ATOM 2194 C C . ASN A 1 277 ? -3.992 12.817 8.977 1.00 96.44 277 ASN A C 1
ATOM 2196 O O . ASN A 1 277 ? -3.415 13.182 7.950 1.00 96.44 277 ASN A O 1
ATOM 2200 N N . THR A 1 278 ? -3.354 12.221 9.984 1.00 96.19 278 THR A N 1
ATOM 2201 C CA . THR A 1 278 ? -1.944 11.834 9.929 1.00 96.19 278 THR A CA 1
ATOM 2202 C C . THR A 1 278 ? -1.705 10.851 8.783 1.00 96.19 278 THR A C 1
ATOM 2204 O O . THR A 1 278 ? -0.850 11.113 7.938 1.00 96.19 278 THR A O 1
ATOM 2207 N N . GLN A 1 279 ? -2.522 9.802 8.653 1.00 94.94 279 GLN A N 1
ATOM 2208 C CA . GLN A 1 279 ? -2.406 8.846 7.542 1.00 94.94 279 GLN A CA 1
ATOM 2209 C C . GLN A 1 279 ? -2.669 9.497 6.177 1.00 94.94 279 GLN A C 1
ATOM 2211 O O . GLN A 1 279 ? -1.955 9.241 5.208 1.00 94.94 279 GLN A O 1
ATOM 2216 N N . ARG A 1 280 ? -3.630 10.427 6.095 1.00 96.12 280 ARG A N 1
ATOM 2217 C CA . ARG A 1 280 ? -3.826 11.246 4.889 1.00 96.12 280 ARG A CA 1
ATOM 2218 C C . ARG A 1 280 ? -2.561 12.034 4.535 1.00 96.12 280 ARG A C 1
ATOM 2220 O O . ARG A 1 280 ? -2.231 12.131 3.360 1.00 96.12 280 ARG A O 1
ATOM 2227 N N . SER A 1 281 ? -1.866 12.611 5.514 1.00 96.56 281 SER A N 1
ATOM 2228 C CA . SER A 1 281 ? -0.632 13.360 5.246 1.00 96.56 281 SER A CA 1
ATOM 2229 C C . SER A 1 281 ? 0.483 12.468 4.692 1.00 96.56 281 SER A C 1
ATOM 2231 O O . SER A 1 281 ? 1.162 12.873 3.760 1.00 96.56 281 SER A O 1
ATOM 2233 N N . VAL A 1 282 ? 0.625 11.236 5.198 1.00 95.75 282 VAL A N 1
ATOM 2234 C CA . VAL A 1 282 ? 1.551 10.229 4.644 1.00 95.75 282 VAL A CA 1
ATOM 2235 C C . VAL A 1 282 ? 1.199 9.920 3.191 1.00 95.75 282 VAL A C 1
ATOM 2237 O O . VAL A 1 282 ? 2.060 9.960 2.319 1.00 95.75 282 VAL A O 1
ATOM 2240 N N . ALA A 1 283 ? -0.082 9.688 2.903 1.00 95.75 283 ALA A N 1
ATOM 2241 C CA . ALA A 1 283 ? -0.552 9.478 1.539 1.00 95.75 283 ALA A CA 1
ATOM 2242 C C . ALA A 1 283 ? -0.197 10.644 0.595 1.00 95.75 283 ALA A C 1
ATOM 2244 O O . ALA A 1 283 ? 0.220 10.387 -0.532 1.00 95.75 283 ALA A O 1
ATOM 2245 N N . VAL A 1 284 ? -0.319 11.893 1.053 1.00 96.06 284 VAL A N 1
ATOM 2246 C CA . VAL A 1 284 ? 0.046 13.085 0.268 1.00 96.06 284 VAL A CA 1
ATOM 2247 C C . VAL A 1 284 ? 1.551 13.158 0.003 1.00 96.06 284 VAL A C 1
ATOM 2249 O O . VAL A 1 284 ? 1.945 13.524 -1.101 1.00 96.06 284 VAL A O 1
ATOM 2252 N N . ASP A 1 285 ? 2.398 12.766 0.958 1.00 95.69 285 ASP A N 1
ATOM 2253 C CA . ASP A 1 285 ? 3.850 12.729 0.734 1.00 95.69 285 ASP A CA 1
ATOM 2254 C C . ASP A 1 285 ? 4.219 11.759 -0.400 1.00 95.69 285 ASP A C 1
ATOM 2256 O O . ASP A 1 285 ? 5.088 12.057 -1.220 1.00 95.69 285 ASP A O 1
ATOM 2260 N N . TYR A 1 286 ? 3.522 10.621 -0.497 1.00 96.00 286 TYR A N 1
ATOM 2261 C CA . TYR A 1 286 ? 3.722 9.665 -1.586 1.00 96.00 286 TYR A CA 1
ATOM 2262 C C . TYR A 1 286 ? 3.259 10.188 -2.951 1.00 96.00 286 TYR A C 1
ATOM 2264 O O . TYR A 1 286 ? 3.851 9.802 -3.957 1.00 96.00 286 TYR A O 1
ATOM 2272 N N . ASP A 1 287 ? 2.241 11.053 -3.021 1.00 96.06 287 ASP A N 1
ATOM 2273 C CA . ASP A 1 287 ? 1.678 11.533 -4.296 1.00 96.06 287 ASP A CA 1
ATOM 2274 C C . ASP A 1 287 ? 2.753 12.151 -5.210 1.00 96.06 287 ASP A C 1
ATOM 2276 O O . ASP A 1 287 ? 2.726 11.943 -6.421 1.00 96.06 287 ASP A O 1
ATOM 2280 N N . ALA A 1 288 ? 3.761 12.815 -4.632 1.00 93.88 288 ALA A N 1
ATOM 2281 C CA . ALA A 1 288 ? 4.865 13.444 -5.363 1.00 93.88 288 ALA A CA 1
ATOM 2282 C C . ALA A 1 288 ? 5.787 12.464 -6.116 1.00 93.88 288 ALA A C 1
ATOM 2284 O O . ALA A 1 288 ? 6.573 12.896 -6.958 1.00 93.88 288 ALA A O 1
ATOM 2285 N N . TYR A 1 289 ? 5.724 11.167 -5.806 1.00 94.50 289 TYR A N 1
ATOM 2286 C CA . TYR A 1 289 ? 6.614 10.148 -6.371 1.00 94.50 289 TYR A CA 1
ATOM 2287 C C . TYR A 1 289 ? 5.899 9.191 -7.330 1.00 94.50 289 TYR A C 1
ATOM 2289 O O . TYR A 1 289 ? 6.560 8.421 -8.027 1.00 94.50 289 TYR A O 1
ATOM 2297 N N . TYR A 1 290 ? 4.566 9.212 -7.377 1.00 94.31 290 TYR A N 1
ATOM 2298 C CA . TYR A 1 290 ? 3.768 8.306 -8.200 1.00 94.31 290 TYR A CA 1
ATOM 2299 C C . TYR A 1 290 ? 3.154 9.027 -9.405 1.00 94.31 290 TYR A C 1
ATOM 2301 O O . TYR A 1 290 ? 1.971 9.346 -9.403 1.00 94.31 290 TYR A O 1
ATOM 2309 N N . ASP A 1 291 ? 3.921 9.196 -10.481 1.00 91.12 291 ASP A N 1
ATOM 2310 C CA . ASP A 1 291 ? 3.423 9.855 -11.702 1.00 91.12 291 ASP A CA 1
ATOM 2311 C C . ASP A 1 291 ? 2.237 9.109 -12.345 1.00 91.12 291 ASP A C 1
ATOM 2313 O O . ASP A 1 291 ? 1.272 9.717 -12.800 1.00 91.12 291 ASP A O 1
ATOM 2317 N N . GLU A 1 292 ? 2.304 7.773 -12.369 1.00 91.69 292 GLU A N 1
ATOM 2318 C CA . GLU A 1 292 ? 1.279 6.900 -12.970 1.00 91.69 292 GLU A CA 1
ATOM 2319 C C . GLU A 1 292 ? 0.024 6.771 -12.085 1.00 91.69 292 GLU A C 1
ATOM 2321 O O . GLU A 1 292 ? -1.064 6.509 -12.591 1.00 91.69 292 GLU A O 1
ATOM 2326 N N . HIS A 1 293 ? 0.166 6.966 -10.768 1.00 94.44 293 HIS A N 1
ATOM 2327 C CA . HIS A 1 293 ? -0.902 6.792 -9.775 1.00 94.44 293 HIS A CA 1
ATOM 2328 C C . HIS A 1 293 ? -0.834 7.908 -8.710 1.00 94.44 293 HIS A C 1
ATOM 2330 O O . HIS A 1 293 ? -0.479 7.652 -7.552 1.00 94.44 293 HIS A O 1
ATOM 2336 N N . PRO A 1 294 ? -1.162 9.159 -9.081 1.00 94.88 294 PRO A N 1
ATOM 2337 C CA . PRO A 1 294 ? -0.805 10.353 -8.308 1.00 94.88 294 PRO A CA 1
ATOM 2338 C C . PRO A 1 294 ? -1.682 10.602 -7.077 1.00 94.88 294 PRO A C 1
ATOM 2340 O O . PRO A 1 294 ? -1.565 11.643 -6.444 1.00 94.88 294 PRO A O 1
ATOM 2343 N N . THR A 1 295 ? -2.582 9.679 -6.733 1.00 95.94 295 THR A N 1
ATOM 2344 C CA . THR A 1 295 ? -3.425 9.767 -5.537 1.00 95.94 295 THR A CA 1
ATOM 2345 C C . THR A 1 295 ? -3.424 8.440 -4.792 1.00 95.94 295 THR A C 1
ATOM 2347 O O . THR A 1 295 ? -3.256 7.372 -5.386 1.00 95.94 295 THR A O 1
ATOM 2350 N N . ALA A 1 296 ? -3.673 8.481 -3.483 1.00 95.75 296 ALA A N 1
ATOM 2351 C CA . ALA A 1 296 ? -3.823 7.265 -2.680 1.00 95.75 296 ALA A CA 1
ATOM 2352 C C . ALA A 1 296 ? -4.928 6.332 -3.197 1.00 95.75 296 ALA A C 1
ATOM 2354 O O . ALA A 1 296 ? -4.793 5.114 -3.109 1.00 95.75 296 ALA A O 1
ATOM 2355 N N . ILE A 1 297 ? -5.998 6.897 -3.765 1.00 95.44 297 ILE A N 1
ATOM 2356 C CA . ILE A 1 297 ? -7.096 6.136 -4.369 1.00 95.44 297 ILE A CA 1
ATOM 2357 C C . ILE A 1 297 ? -6.586 5.394 -5.610 1.00 95.44 297 ILE A C 1
ATOM 2359 O O . ILE A 1 297 ? -6.695 4.171 -5.659 1.00 95.44 297 ILE A O 1
ATOM 2363 N N . ALA A 1 298 ? -5.924 6.087 -6.544 1.00 95.44 298 ALA A N 1
ATOM 2364 C CA . ALA A 1 298 ? -5.353 5.461 -7.739 1.00 95.44 298 ALA A CA 1
ATOM 2365 C C . ALA A 1 298 ? -4.329 4.370 -7.381 1.00 95.44 298 ALA A C 1
ATOM 2367 O O . ALA A 1 298 ? -4.357 3.279 -7.944 1.00 95.44 298 ALA A O 1
ATOM 2368 N N . ARG A 1 299 ? -3.465 4.604 -6.382 1.00 95.88 299 ARG A N 1
ATOM 2369 C CA . ARG A 1 299 ? -2.537 3.568 -5.892 1.00 95.88 299 ARG A CA 1
ATOM 2370 C C . ARG A 1 299 ? -3.279 2.359 -5.333 1.00 95.88 299 ARG A C 1
ATOM 2372 O O . ARG A 1 299 ? -2.913 1.223 -5.623 1.00 95.88 299 ARG A O 1
ATOM 2379 N N . LYS A 1 300 ? -4.343 2.576 -4.559 1.00 95.62 300 LYS A N 1
ATOM 2380 C CA . LYS A 1 300 ? -5.063 1.467 -3.937 1.00 95.62 300 LYS A CA 1
ATOM 2381 C C . LYS A 1 300 ? -5.838 0.630 -4.949 1.00 95.62 300 LYS A C 1
ATOM 2383 O O . LYS A 1 300 ? -5.823 -0.594 -4.845 1.00 95.62 300 LYS A O 1
ATOM 2388 N N . PHE A 1 301 ? -6.535 1.269 -5.881 1.00 96.00 301 PHE A N 1
ATOM 2389 C CA . PHE A 1 301 ? -7.392 0.588 -6.850 1.00 96.00 301 PHE A CA 1
ATOM 2390 C C . PHE A 1 301 ? -6.598 0.070 -8.048 1.00 96.00 301 PHE A C 1
ATOM 2392 O O . PHE A 1 301 ? -6.613 -1.134 -8.307 1.00 96.00 301 PHE A O 1
ATOM 2399 N N . ASP A 1 302 ? -5.829 0.932 -8.711 1.00 94.06 302 ASP A N 1
ATOM 2400 C CA . ASP A 1 302 ? -5.221 0.585 -9.995 1.00 94.06 302 ASP A CA 1
ATOM 2401 C C . ASP A 1 302 ? -3.898 -0.178 -9.849 1.00 94.06 302 ASP A C 1
ATOM 2403 O O . ASP A 1 302 ? -3.572 -1.034 -10.675 1.00 94.06 302 ASP A O 1
ATOM 2407 N N . LEU A 1 303 ? -3.121 0.125 -8.803 1.00 93.12 303 LEU A N 1
ATOM 2408 C CA . LEU A 1 303 ? -1.808 -0.486 -8.586 1.00 93.12 303 LEU A CA 1
ATOM 2409 C C . LEU A 1 303 ? -1.866 -1.693 -7.646 1.00 93.12 303 LEU A C 1
ATOM 2411 O O . LEU A 1 303 ? -1.380 -2.759 -8.008 1.00 93.12 303 LEU A O 1
ATOM 2415 N N . GLU A 1 304 ? -2.418 -1.531 -6.442 1.00 94.50 304 GLU A N 1
ATOM 2416 C CA . GLU A 1 304 ? -2.392 -2.586 -5.421 1.00 94.50 304 GLU A CA 1
ATOM 2417 C C . GLU A 1 304 ? -3.472 -3.650 -5.630 1.00 94.50 304 GLU A C 1
ATOM 2419 O O . GLU A 1 304 ? -3.179 -4.844 -5.615 1.00 94.50 304 GLU A O 1
ATOM 2424 N N . ARG A 1 305 ? -4.736 -3.231 -5.767 1.00 95.19 305 ARG A N 1
ATOM 2425 C CA . ARG A 1 305 ? -5.868 -4.162 -5.897 1.00 95.19 305 ARG A CA 1
ATOM 2426 C C . ARG A 1 305 ? -6.096 -4.630 -7.328 1.00 95.19 305 ARG A C 1
ATOM 2428 O O . ARG A 1 305 ? -6.748 -5.653 -7.511 1.00 95.19 305 ARG A O 1
ATOM 2435 N N . GLU A 1 306 ? -5.594 -3.877 -8.304 1.00 95.25 306 GLU A N 1
ATOM 2436 C CA . GLU A 1 306 ? -5.776 -4.128 -9.737 1.00 95.25 306 GLU A CA 1
ATOM 2437 C C . GLU A 1 306 ? -7.253 -4.270 -10.132 1.00 95.25 306 GLU A C 1
ATOM 2439 O O . GLU A 1 306 ? -7.633 -5.106 -10.952 1.00 95.25 306 GLU A O 1
ATOM 2444 N N . ILE A 1 307 ? -8.098 -3.435 -9.528 1.00 95.50 307 ILE A N 1
ATOM 2445 C CA . ILE A 1 307 ? -9.529 -3.349 -9.806 1.00 95.50 307 ILE A CA 1
ATOM 2446 C C . ILE A 1 307 ? -9.915 -1.869 -9.904 1.00 95.50 307 ILE A C 1
ATOM 2448 O O . ILE A 1 307 ? -9.687 -1.138 -8.938 1.00 95.50 307 ILE A O 1
ATOM 2452 N N . PRO A 1 308 ? -10.494 -1.410 -11.028 1.00 95.31 308 PRO A N 1
ATOM 2453 C CA . PRO A 1 308 ? -10.878 -0.010 -11.177 1.00 95.31 308 PRO A CA 1
ATOM 2454 C C . PRO A 1 308 ? -11.884 0.424 -10.107 1.00 95.31 308 PRO A C 1
ATOM 2456 O O . PRO A 1 308 ? -12.792 -0.336 -9.755 1.00 95.31 308 PRO A O 1
ATOM 2459 N N . GLU A 1 309 ? -11.758 1.663 -9.629 1.00 95.00 309 GLU A N 1
ATOM 2460 C CA . GLU A 1 309 ? -12.662 2.247 -8.627 1.00 95.00 309 GLU A CA 1
ATOM 2461 C C . GLU A 1 309 ? -14.131 2.155 -9.062 1.00 95.00 309 GLU A C 1
ATOM 2463 O O . GLU A 1 309 ? -14.960 1.639 -8.313 1.00 95.00 309 GLU A O 1
ATOM 2468 N N . GLU A 1 310 ? -14.425 2.530 -10.310 1.00 95.38 310 GLU A N 1
ATOM 2469 C CA . GLU A 1 310 ? -15.773 2.485 -10.895 1.00 95.38 310 GLU A CA 1
ATOM 2470 C C . GLU A 1 310 ? -16.382 1.074 -10.867 1.00 95.38 310 GLU A C 1
ATOM 2472 O O . GLU A 1 310 ? -17.585 0.904 -10.676 1.00 95.38 310 GLU A O 1
ATOM 2477 N N . THR A 1 311 ? -15.553 0.034 -11.019 1.00 95.75 311 THR A N 1
ATOM 2478 C CA . THR A 1 311 ? -16.021 -1.359 -10.943 1.00 95.75 311 THR A CA 1
ATOM 2479 C C . THR A 1 311 ? -16.427 -1.716 -9.518 1.00 95.75 311 THR A C 1
ATOM 2481 O O . THR A 1 311 ? -17.455 -2.356 -9.307 1.00 95.75 311 THR A O 1
ATOM 2484 N N . VAL A 1 312 ? -15.641 -1.296 -8.525 1.00 95.06 312 VAL A N 1
ATOM 2485 C CA . VAL A 1 312 ? -15.966 -1.542 -7.115 1.00 95.06 312 VAL A CA 1
ATOM 2486 C C . VAL A 1 312 ? -17.203 -0.759 -6.693 1.00 95.06 312 VAL A C 1
ATOM 2488 O O . VAL A 1 312 ? -18.061 -1.322 -6.015 1.00 95.06 312 VAL A O 1
ATOM 2491 N N . GLU A 1 313 ? -17.321 0.502 -7.106 1.00 96.06 313 GLU A N 1
ATOM 2492 C CA . GLU A 1 313 ? -18.510 1.317 -6.863 1.00 96.06 313 GLU A CA 1
ATOM 2493 C C . GLU A 1 313 ? -19.762 0.647 -7.440 1.00 96.06 313 GLU A C 1
ATOM 2495 O O . GLU A 1 313 ? -20.730 0.433 -6.709 1.00 96.06 313 GLU A O 1
ATOM 2500 N N . ALA A 1 314 ? -19.720 0.230 -8.709 1.00 97.25 314 ALA A N 1
ATOM 2501 C CA . ALA A 1 314 ? -20.836 -0.451 -9.358 1.00 97.25 314 ALA A CA 1
ATOM 2502 C C . ALA A 1 314 ? -21.250 -1.731 -8.611 1.00 97.25 314 ALA A C 1
ATOM 2504 O O . ALA A 1 314 ? -22.435 -1.929 -8.347 1.00 97.25 314 ALA A O 1
ATOM 2505 N N . LEU A 1 315 ? -20.283 -2.560 -8.198 1.00 96.31 315 LEU A N 1
ATOM 2506 C CA . LEU A 1 315 ? -20.543 -3.771 -7.410 1.00 96.31 315 LEU A CA 1
ATOM 2507 C C . LEU A 1 315 ? -21.179 -3.457 -6.049 1.00 96.31 315 LEU A C 1
ATOM 2509 O O . LEU A 1 315 ? -22.058 -4.188 -5.589 1.00 96.31 315 LEU A O 1
ATOM 2513 N N . MET A 1 316 ? -20.743 -2.382 -5.384 1.00 95.81 316 MET A N 1
ATOM 2514 C CA . MET A 1 316 ? -21.344 -1.951 -4.122 1.00 95.81 316 MET A CA 1
ATOM 2515 C C . MET A 1 316 ? -22.777 -1.461 -4.327 1.00 95.81 316 MET A C 1
ATOM 2517 O O . MET A 1 316 ? -23.649 -1.849 -3.554 1.00 95.81 316 MET A O 1
ATOM 2521 N N . ILE A 1 317 ? -23.038 -0.653 -5.358 1.00 96.38 317 ILE A N 1
ATOM 2522 C CA . ILE A 1 317 ? -24.388 -0.180 -5.690 1.00 96.38 317 ILE A CA 1
ATOM 2523 C C . ILE A 1 317 ? -25.302 -1.374 -5.979 1.00 96.38 317 ILE A C 1
ATOM 2525 O O . ILE A 1 317 ? -26.339 -1.506 -5.335 1.00 96.38 317 ILE A O 1
ATOM 2529 N N . GLU A 1 318 ? -24.883 -2.296 -6.848 1.00 96.06 318 GLU A N 1
ATOM 2530 C CA . GLU A 1 318 ? -25.659 -3.492 -7.193 1.00 96.06 318 GLU A CA 1
ATOM 2531 C C . GLU A 1 318 ? -25.985 -4.336 -5.952 1.00 96.06 318 GLU A C 1
ATOM 2533 O O . GLU A 1 318 ? -27.130 -4.744 -5.747 1.00 96.06 318 GLU A O 1
ATOM 2538 N N . LEU A 1 319 ? -25.003 -4.547 -5.068 1.00 93.44 319 LEU A N 1
ATOM 2539 C CA . LEU A 1 319 ? -25.210 -5.263 -3.810 1.00 93.44 319 LEU A CA 1
ATOM 2540 C C . LEU A 1 319 ? -26.206 -4.541 -2.890 1.00 93.44 319 LEU A C 1
ATOM 2542 O O . LEU A 1 319 ? -27.031 -5.188 -2.239 1.00 93.44 319 LEU A O 1
ATOM 2546 N N . LEU A 1 320 ? -26.114 -3.212 -2.790 1.00 91.38 320 LEU A N 1
ATOM 2547 C CA . LEU A 1 320 ? -26.963 -2.412 -1.908 1.00 91.38 320 LEU A CA 1
ATOM 2548 C C . LEU A 1 320 ? -28.400 -2.290 -2.433 1.00 91.38 320 LEU A C 1
ATOM 2550 O O . LEU A 1 320 ? -29.313 -2.216 -1.606 1.00 91.38 320 LEU A O 1
ATOM 2554 N N . GLU A 1 321 ? -28.585 -2.300 -3.754 1.00 93.62 321 GLU A N 1
ATOM 2555 C CA . GLU A 1 321 ? -29.871 -2.213 -4.459 1.00 93.62 321 GLU A CA 1
ATOM 2556 C C . GLU A 1 321 ? -30.507 -3.581 -4.752 1.00 93.62 321 GLU A C 1
ATOM 2558 O O . GLU A 1 321 ? -31.653 -3.646 -5.202 1.00 93.62 321 GLU A O 1
ATOM 2563 N N . ALA A 1 322 ? -29.802 -4.683 -4.469 1.00 95.50 322 ALA A N 1
ATOM 2564 C CA . ALA A 1 322 ? -30.287 -6.034 -4.715 1.00 95.50 322 ALA A CA 1
ATOM 2565 C C . ALA A 1 322 ? -31.695 -6.250 -4.107 1.00 95.50 322 ALA A C 1
ATOM 2567 O O . ALA A 1 322 ? -31.855 -6.118 -2.887 1.00 95.50 322 ALA A O 1
ATOM 2568 N N . PRO A 1 323 ? -32.714 -6.650 -4.902 1.00 93.50 323 PRO A N 1
ATOM 2569 C CA . PRO A 1 323 ? -34.103 -6.757 -4.436 1.00 93.50 323 PRO A CA 1
ATOM 2570 C C . PRO A 1 323 ? -34.290 -7.624 -3.183 1.00 93.50 323 PRO A C 1
ATOM 2572 O O . PRO A 1 323 ? -35.133 -7.324 -2.335 1.00 93.50 323 PRO A O 1
ATOM 2575 N N . VAL A 1 324 ? -33.450 -8.653 -3.022 1.00 93.75 324 VAL A N 1
ATOM 2576 C CA . VAL A 1 324 ? -33.436 -9.547 -1.852 1.00 93.75 324 VAL A CA 1
ATOM 2577 C C . VAL A 1 324 ? -33.235 -8.799 -0.527 1.00 93.75 324 VAL A C 1
ATOM 2579 O O . VAL A 1 324 ? -33.738 -9.241 0.504 1.00 93.75 324 VAL A O 1
ATOM 2582 N N . ARG A 1 325 ? -32.575 -7.630 -0.517 1.00 89.12 325 ARG A N 1
ATOM 2583 C CA . ARG A 1 325 ? -32.452 -6.815 0.704 1.00 89.12 325 ARG A CA 1
ATOM 2584 C C . ARG A 1 325 ? -33.803 -6.363 1.236 1.00 89.12 325 ARG A C 1
ATOM 2586 O O . ARG A 1 325 ? -33.972 -6.316 2.449 1.00 89.12 325 ARG A O 1
ATOM 2593 N N . GLY A 1 326 ? -34.761 -6.063 0.358 1.00 88.38 326 GLY A N 1
ATOM 2594 C CA . GLY A 1 326 ? -36.115 -5.697 0.771 1.00 88.38 326 GLY A CA 1
ATOM 2595 C C . GLY A 1 326 ? -36.840 -6.853 1.462 1.00 88.38 326 GLY A C 1
ATOM 2596 O O . GLY A 1 326 ? -37.560 -6.638 2.434 1.00 88.38 326 GLY A O 1
ATOM 2597 N N . GLU A 1 327 ? -36.621 -8.083 0.996 1.00 90.69 327 GLU A N 1
ATOM 2598 C CA . GLU A 1 327 ? -37.163 -9.292 1.626 1.00 90.69 327 GLU A CA 1
ATOM 2599 C C . GLU A 1 327 ? -36.506 -9.559 2.987 1.00 90.69 327 GLU A C 1
ATOM 2601 O O . GLU A 1 327 ? -37.208 -9.800 3.968 1.00 90.69 327 GLU A O 1
ATOM 2606 N N . ILE A 1 328 ? -35.176 -9.431 3.073 1.00 89.06 328 ILE A N 1
ATOM 2607 C CA . ILE A 1 328 ? -34.422 -9.593 4.326 1.00 89.06 328 ILE A CA 1
ATOM 2608 C C . ILE A 1 328 ? -34.833 -8.535 5.359 1.00 89.06 328 ILE A C 1
ATOM 2610 O O . ILE A 1 328 ? -35.064 -8.878 6.515 1.00 89.06 328 ILE A O 1
ATOM 2614 N N . ALA A 1 329 ? -34.961 -7.265 4.962 1.00 87.75 329 ALA A N 1
ATOM 2615 C CA . ALA A 1 329 ? -35.359 -6.188 5.869 1.00 87.75 329 ALA A CA 1
ATOM 2616 C C . ALA A 1 329 ? -36.745 -6.448 6.478 1.00 87.75 329 ALA A C 1
ATOM 2618 O O . ALA A 1 329 ? -36.890 -6.415 7.696 1.00 87.75 329 ALA A O 1
ATOM 2619 N N . LYS A 1 330 ? -37.733 -6.820 5.651 1.00 90.75 330 LYS A N 1
ATOM 2620 C CA . LYS A 1 330 ? -39.076 -7.203 6.125 1.00 90.75 330 LYS A CA 1
ATOM 2621 C C . LYS A 1 330 ? -39.050 -8.417 7.052 1.00 90.75 330 LYS A C 1
ATOM 2623 O O . LYS A 1 330 ? -39.844 -8.488 7.984 1.00 90.75 330 LYS A O 1
ATOM 2628 N N . TYR A 1 331 ? -38.171 -9.386 6.794 1.00 87.44 331 TYR A N 1
ATOM 2629 C CA . TYR A 1 331 ? -38.003 -10.537 7.679 1.00 87.44 331 TYR A CA 1
ATOM 2630 C C . TYR A 1 331 ? -37.449 -10.126 9.053 1.00 87.44 331 TYR A C 1
ATOM 2632 O O . TYR A 1 331 ? -37.917 -10.640 10.059 1.00 87.44 331 TYR A O 1
ATOM 2640 N N . MET A 1 332 ? -36.498 -9.185 9.102 1.00 79.06 332 MET A N 1
ATOM 2641 C CA . MET A 1 332 ? -35.875 -8.704 10.346 1.00 79.06 332 MET A CA 1
ATOM 2642 C C . MET A 1 332 ? -36.736 -7.727 11.165 1.00 79.06 332 MET A C 1
ATOM 2644 O O . MET A 1 332 ? -36.424 -7.487 12.328 1.00 79.06 332 MET A O 1
ATOM 2648 N N . GLU A 1 333 ? -37.769 -7.124 10.570 1.00 78.31 333 GLU A N 1
ATOM 2649 C CA . GLU A 1 333 ? -38.711 -6.230 11.265 1.00 78.31 333 GLU A CA 1
ATOM 2650 C C . GLU A 1 333 ? -39.721 -6.971 12.163 1.00 78.31 333 GLU A C 1
ATOM 2652 O O . GLU A 1 333 ? -40.330 -6.334 13.025 1.00 78.31 333 GLU A O 1
ATOM 2657 N N . ASN A 1 334 ? -39.904 -8.283 11.965 1.00 49.72 334 ASN A N 1
ATOM 2658 C CA . ASN A 1 334 ? -40.830 -9.134 12.730 1.00 49.72 334 ASN A CA 1
ATOM 2659 C C . ASN A 1 334 ? -40.131 -9.891 13.865 1.00 49.72 334 ASN A C 1
ATOM 2661 O O . ASN A 1 334 ? -40.824 -10.185 14.864 1.00 49.72 334 ASN A O 1
#

Sequence (334 aa):
MMTLPIEETISKLGSCPRATTGVHRVANRWQESDGDSKAFESFCIKSFVTSDEDRARLLDRYESAMGSIGGHLYEIGRHLRKWTDLRGDEMPQVDDIMAMFDPCPDLSDQFYKQKIAFVALLNFDRPDLATMLRDGSNWTTDMWAEARIGRAFGPRVPAEVNDRARALEHEAGMFVSEFHVPVGQMVDANGKSWFE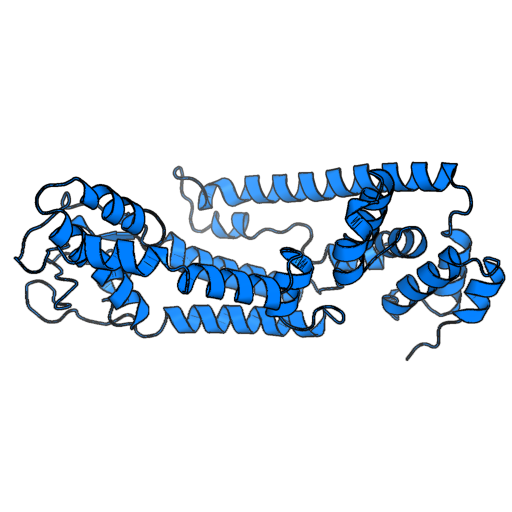KDRKLIAHWLIREEIKAGYTQDGGLEKQRALSWVMGRHIDGTLPTQIMDSTCTGKWNPQENTIDGGDAGELLGPVRYQQLNTQRSVAVDYDAYYDEHPTAIARKFDLEREIPEETVEALMIELLEAPVRGEIAKYMEN

Foldseek 3Di:
DADAPLVVLCVLVVVDPLQNQLLVLLVVQDDVLQDHNVSSSVCSNVLADDDPVVLVVVLVVLVVVVCVVVVVQVVQLCVQQCQVVDPDDHDPVVSVVSNLDHPCLQQLQVCSSVCVLSSLSSYADADFLVCCVVCVVVDDPVNVSSNCSNCVSAWRDDSVLSSLLSVLVVVLVCLQQQQWFQLLLEAFPVRDRDDNNRDTDRLVPRLVVLLVVLPPDDVSVRVNVQSVLCVVLVQQQQAQPCRRNVNDDFRARSVVRAGVNHHVPDTRGPVVVVSVVSNLVSQCSCLVGHPPQNGPQSCVAGPPVSHDPVRVVVVVVCVVPPPVVVVVVVVVVD